Protein AF-A0A929H941-F1 (afdb_monomer)

Radius of gyration: 36.61 Å; Cα contacts (8 Å, |Δi|>4): 131; chains: 1; bounding box: 68×79×85 Å

Sequence (241 aa):
MTQRNGELENYLDGGSELSRAYAQQSDELPPESIDNAILAAARRETGSRPGNTLRRWQLPASMAAGLVLAVGMVSFLNQRIDGLDAGTPVDLAQSESATLQTQIAQLELPASAKAVEPSASEPATVREQTLAKAAAAADEQAVAVARKSLAAVSTEPAAKSATAGLSFNERFKRLRSGLKPSQVAVLLGEPSRKQDALWVYQRLTRTPGRTLEYRVSFSELKELKEWSRKEVLDNTTTNKP

pLDDT: mean 73.57, std 18.45, range [44.59, 98.0]

Structure (mmCIF, N/CA/C/O backbone):
data_AF-A0A929H941-F1
#
_entry.id   AF-A0A929H941-F1
#
loop_
_atom_site.group_PDB
_atom_site.id
_atom_site.type_symbol
_atom_site.label_atom_id
_atom_site.label_alt_id
_atom_site.label_comp_id
_atom_site.label_asym_id
_atom_site.label_entity_id
_atom_site.label_seq_id
_atom_site.pdbx_PDB_ins_code
_atom_site.Cartn_x
_atom_site.Cartn_y
_atom_site.Cartn_z
_atom_site.occupancy
_atom_site.B_iso_or_equiv
_atom_site.auth_seq_id
_atom_site.auth_comp_id
_atom_site.auth_asym_id
_atom_site.auth_atom_id
_atom_site.pdbx_PDB_model_num
ATOM 1 N N . MET A 1 1 ? 34.497 -15.252 -51.984 1.00 56.59 1 MET A N 1
ATOM 2 C CA . MET A 1 1 ? 33.594 -15.041 -50.826 1.00 56.59 1 MET A CA 1
ATOM 3 C C . MET A 1 1 ? 32.385 -14.143 -51.141 1.00 56.59 1 MET A C 1
ATOM 5 O O . MET A 1 1 ? 31.613 -13.865 -50.240 1.00 56.59 1 MET A O 1
ATOM 9 N N . THR A 1 2 ? 32.145 -13.743 -52.393 1.00 68.88 2 THR A N 1
ATOM 10 C CA . THR A 1 2 ? 31.103 -12.763 -52.770 1.00 68.88 2 THR A CA 1
ATOM 11 C C . THR A 1 2 ? 29.710 -13.342 -53.056 1.00 68.88 2 THR A C 1
ATOM 13 O O . THR A 1 2 ? 28.747 -12.589 -53.061 1.00 68.88 2 THR A O 1
ATOM 16 N N . GLN A 1 3 ? 29.559 -14.659 -53.244 1.00 64.50 3 GLN A N 1
ATOM 17 C CA . GLN A 1 3 ? 28.256 -15.257 -53.594 1.00 64.50 3 GLN A CA 1
ATOM 18 C C . GLN A 1 3 ? 27.208 -15.211 -52.468 1.00 64.50 3 GLN A C 1
ATOM 20 O O . GLN A 1 3 ? 26.019 -15.193 -52.754 1.00 64.50 3 GLN A O 1
ATOM 25 N N . ARG A 1 4 ? 27.622 -15.134 -51.196 1.00 70.62 4 ARG A N 1
ATOM 26 C CA . ARG A 1 4 ? 26.695 -15.202 -50.051 1.00 70.62 4 ARG A CA 1
ATOM 27 C C . ARG A 1 4 ? 25.886 -13.915 -49.824 1.00 70.62 4 ARG A C 1
ATOM 29 O O . ARG A 1 4 ? 24.813 -13.975 -49.238 1.00 70.62 4 ARG A O 1
ATOM 36 N N . ASN A 1 5 ? 26.387 -12.768 -50.288 1.00 79.56 5 ASN A N 1
ATOM 37 C CA . ASN A 1 5 ? 25.714 -11.482 -50.083 1.00 79.56 5 ASN A CA 1
ATOM 38 C C . ASN A 1 5 ? 24.539 -11.293 -51.053 1.00 79.56 5 ASN A C 1
ATOM 40 O O . ASN A 1 5 ? 23.490 -10.813 -50.641 1.00 79.56 5 ASN A O 1
ATOM 44 N N . GLY A 1 6 ? 24.674 -11.760 -52.300 1.00 84.88 6 GLY A N 1
ATOM 45 C CA . GLY A 1 6 ? 23.609 -11.638 -53.300 1.00 84.88 6 GLY A CA 1
ATOM 46 C C . GLY A 1 6 ? 22.380 -12.501 -52.997 1.00 84.88 6 GLY A C 1
ATOM 47 O O . GLY A 1 6 ? 21.258 -12.094 -53.280 1.00 84.88 6 GLY A O 1
ATOM 48 N N . GLU A 1 7 ? 22.558 -13.673 -52.377 1.00 79.56 7 GLU A N 1
ATOM 49 C CA . GLU A 1 7 ? 21.428 -14.509 -51.940 1.00 79.56 7 GLU A CA 1
ATOM 50 C C . GLU A 1 7 ? 20.639 -13.864 -50.795 1.00 79.56 7 GLU A C 1
ATOM 52 O O . GLU A 1 7 ? 19.413 -13.966 -50.760 1.00 79.56 7 GLU A O 1
ATOM 57 N N . LEU A 1 8 ? 21.327 -13.165 -49.887 1.00 81.19 8 LEU A N 1
ATOM 58 C CA . LEU A 1 8 ? 20.687 -12.450 -48.787 1.00 81.19 8 LEU A CA 1
ATOM 59 C C . LEU A 1 8 ? 19.933 -11.213 -49.285 1.00 81.19 8 LEU A C 1
ATOM 61 O O . LEU A 1 8 ? 18.793 -11.005 -48.883 1.00 81.19 8 LEU A O 1
ATOM 65 N N . GLU A 1 9 ? 20.533 -10.425 -50.177 1.00 86.62 9 GLU A N 1
ATOM 66 C CA . GLU A 1 9 ? 19.871 -9.270 -50.800 1.00 86.62 9 GLU A CA 1
ATOM 67 C C . GLU A 1 9 ? 18.616 -9.711 -51.568 1.00 86.62 9 GLU A C 1
ATOM 69 O O . GLU A 1 9 ? 17.536 -9.175 -51.343 1.00 86.62 9 GLU A O 1
ATOM 74 N N . ASN A 1 10 ? 18.701 -10.794 -52.347 1.00 85.94 10 ASN A N 1
ATOM 75 C CA . ASN A 1 10 ? 17.550 -11.356 -53.061 1.00 85.94 10 ASN A CA 1
ATOM 76 C C . ASN A 1 10 ? 16.462 -11.927 -52.119 1.00 85.94 10 ASN A C 1
ATOM 78 O O . ASN A 1 10 ? 15.278 -11.972 -52.464 1.00 85.94 10 ASN A O 1
ATOM 82 N N . TYR A 1 11 ? 16.834 -12.372 -50.915 1.00 81.31 11 TYR A N 1
ATOM 83 C CA . TYR A 1 11 ? 15.872 -12.764 -49.883 1.00 81.31 11 TYR A CA 1
ATOM 84 C C . TYR A 1 11 ? 15.165 -11.546 -49.271 1.00 81.31 11 TYR A C 1
ATOM 86 O O . TYR A 1 11 ? 13.940 -11.562 -49.139 1.00 81.31 11 TYR A O 1
ATOM 94 N N . LEU A 1 12 ? 15.921 -10.494 -48.937 1.00 86.75 12 LEU A N 1
ATOM 95 C CA . LEU A 1 12 ? 15.408 -9.260 -48.333 1.00 86.75 12 LEU A CA 1
ATOM 96 C C . LEU A 1 12 ? 14.513 -8.466 -49.290 1.00 86.75 12 LEU A C 1
ATOM 98 O O . LEU A 1 12 ? 13.491 -7.939 -48.857 1.00 86.75 12 LEU A O 1
ATOM 102 N N . ASP A 1 13 ? 14.832 -8.467 -50.584 1.00 92.31 13 ASP A N 1
ATOM 103 C CA . ASP A 1 13 ? 14.005 -7.857 -51.634 1.00 92.31 13 ASP A CA 1
ATOM 104 C C . ASP A 1 13 ? 12.735 -8.676 -51.948 1.00 92.31 13 ASP A C 1
ATOM 106 O O . ASP A 1 13 ? 11.938 -8.308 -52.811 1.00 92.31 13 ASP A O 1
ATOM 110 N N . GLY A 1 14 ? 12.532 -9.815 -51.274 1.00 83.88 14 GLY A N 1
ATOM 111 C CA . GLY A 1 14 ? 11.378 -10.692 -51.481 1.00 83.88 14 GLY A CA 1
ATOM 112 C C . GLY A 1 14 ? 11.407 -11.477 -52.797 1.00 83.88 14 GLY A C 1
ATOM 113 O O . GLY A 1 14 ? 10.429 -12.133 -53.158 1.00 83.88 14 GLY A O 1
ATOM 114 N N . GLY A 1 15 ? 12.530 -11.445 -53.518 1.00 86.06 15 GLY A N 1
ATOM 115 C CA . GLY A 1 15 ? 12.712 -12.119 -54.802 1.00 86.06 15 GLY A CA 1
ATOM 116 C C . GLY A 1 15 ? 12.864 -13.637 -54.694 1.00 86.06 15 GLY A C 1
ATOM 117 O O . GLY A 1 15 ? 12.595 -14.342 -55.672 1.00 86.06 15 GLY A O 1
ATOM 118 N N . SER A 1 16 ? 13.235 -14.153 -53.518 1.00 89.62 16 SER A N 1
ATOM 119 C CA . SER A 1 16 ? 13.390 -15.593 -53.273 1.00 89.62 16 SER A CA 1
ATOM 120 C C . SER A 1 16 ? 12.065 -16.370 -53.329 1.00 89.62 16 SER A C 1
ATOM 122 O O . SER A 1 16 ? 11.012 -15.876 -52.923 1.00 89.62 16 SER A O 1
ATOM 124 N N . GLU A 1 17 ? 12.119 -17.627 -53.784 1.00 80.75 17 GLU A N 1
ATOM 125 C CA . GLU A 1 17 ? 10.955 -18.531 -53.789 1.00 80.75 17 GLU A CA 1
ATOM 126 C C . GLU A 1 17 ? 10.362 -18.719 -52.388 1.00 80.75 17 GLU A C 1
ATOM 128 O O . GLU A 1 17 ? 9.145 -18.807 -52.236 1.00 80.75 17 GLU A O 1
ATOM 133 N N . LEU A 1 18 ? 11.214 -18.698 -51.358 1.00 74.00 18 LEU A N 1
ATOM 134 C CA . LEU A 1 18 ? 10.800 -18.831 -49.965 1.00 74.00 18 LEU A CA 1
ATOM 135 C C . LEU A 1 18 ? 9.959 -17.628 -49.517 1.00 74.00 18 LEU A C 1
ATOM 137 O O . LEU A 1 18 ? 8.898 -17.811 -48.928 1.00 74.00 18 LEU A O 1
ATOM 141 N N . SER A 1 19 ? 10.377 -16.405 -49.859 1.00 79.75 19 SER A N 1
ATOM 142 C CA . SER A 1 19 ? 9.604 -15.195 -49.547 1.00 79.75 19 SER A CA 1
ATOM 143 C C . SER A 1 19 ? 8.244 -15.186 -50.259 1.00 79.75 19 SER A C 1
ATOM 145 O O . SER A 1 19 ? 7.228 -14.852 -49.652 1.00 79.75 19 SER A O 1
ATOM 147 N N . ARG A 1 20 ? 8.180 -15.671 -51.508 1.00 82.62 20 ARG A N 1
ATOM 148 C CA . ARG A 1 20 ? 6.909 -15.821 -52.242 1.00 82.62 20 ARG A CA 1
ATOM 149 C C . ARG A 1 20 ? 5.987 -16.872 -51.625 1.00 82.62 20 ARG A C 1
ATOM 151 O O . ARG A 1 20 ? 4.784 -16.641 -51.566 1.00 82.62 20 ARG A O 1
ATOM 158 N N . ALA A 1 21 ? 6.533 -17.991 -51.146 1.00 78.75 21 ALA A N 1
ATOM 159 C CA . ALA A 1 21 ? 5.754 -19.014 -50.449 1.00 78.75 21 ALA A CA 1
ATOM 160 C C . ALA A 1 21 ? 5.147 -18.468 -49.143 1.00 78.75 21 ALA A C 1
ATOM 162 O O . ALA A 1 21 ? 3.968 -18.686 -48.879 1.00 78.75 21 ALA A O 1
ATOM 163 N N . TYR A 1 22 ? 5.912 -17.683 -48.374 1.00 71.31 22 TYR A N 1
ATOM 164 C CA . TYR A 1 22 ? 5.399 -17.008 -47.176 1.00 71.31 22 TYR A CA 1
ATOM 165 C C . TYR A 1 22 ? 4.350 -15.934 -47.501 1.00 71.31 22 TYR A C 1
ATOM 167 O O . TYR A 1 22 ? 3.344 -15.844 -46.800 1.00 71.31 22 TYR A O 1
ATOM 175 N N . ALA A 1 23 ? 4.538 -15.163 -48.575 1.00 79.94 23 ALA A N 1
ATOM 176 C CA . ALA A 1 23 ? 3.581 -14.143 -49.010 1.00 79.94 23 ALA A CA 1
ATOM 177 C C . ALA A 1 23 ? 2.257 -14.735 -49.530 1.00 79.94 23 ALA A C 1
ATOM 179 O O . ALA A 1 23 ? 1.203 -14.127 -49.382 1.00 79.94 23 ALA A O 1
ATOM 180 N N . GLN A 1 24 ? 2.279 -15.935 -50.115 1.00 78.31 24 GLN A N 1
ATOM 181 C CA . GLN A 1 24 ? 1.052 -16.636 -50.517 1.00 78.31 24 GLN A CA 1
ATOM 182 C C . GLN A 1 24 ? 0.268 -17.194 -49.324 1.00 78.31 24 GLN A C 1
ATOM 184 O O . GLN A 1 24 ? -0.932 -17.420 -49.434 1.00 78.31 24 GLN A O 1
ATOM 189 N N . GLN A 1 25 ? 0.932 -17.400 -48.186 1.00 70.81 25 GLN A N 1
ATOM 190 C CA . GLN A 1 25 ? 0.316 -17.923 -46.969 1.00 70.81 25 GLN A CA 1
ATOM 191 C C . GLN A 1 25 ? -0.154 -16.810 -46.010 1.00 70.81 25 GLN A C 1
ATOM 193 O O . GLN A 1 25 ? -0.889 -17.087 -45.067 1.00 70.81 25 GLN A O 1
ATOM 198 N N . SER A 1 26 ? 0.232 -15.549 -46.247 1.00 62.16 26 SER A N 1
ATOM 199 C CA . SER A 1 26 ? -0.085 -14.418 -45.361 1.00 62.16 26 SER A CA 1
ATOM 200 C C . SER A 1 26 ? -1.510 -13.864 -45.473 1.00 62.16 26 SER A C 1
ATOM 202 O O . SER A 1 26 ? -1.895 -13.062 -44.625 1.00 62.16 26 SER A O 1
ATOM 204 N N . ASP A 1 27 ? -2.299 -14.288 -46.464 1.00 67.75 27 ASP A N 1
ATOM 205 C CA . ASP A 1 27 ? -3.707 -13.868 -46.586 1.00 67.75 27 ASP A CA 1
ATOM 206 C C . ASP A 1 27 ? -4.636 -14.609 -45.609 1.00 67.75 27 ASP A C 1
ATOM 208 O O . ASP A 1 27 ? -5.760 -14.174 -45.347 1.00 67.75 27 ASP A O 1
ATOM 212 N N . GLU A 1 28 ? -4.165 -15.708 -45.018 1.00 75.00 28 GLU A N 1
ATOM 213 C CA . GLU A 1 28 ? -4.894 -16.435 -43.989 1.00 75.00 28 GLU A CA 1
ATOM 214 C C . GLU A 1 28 ? -4.547 -15.822 -42.628 1.00 75.00 28 GLU A C 1
ATOM 216 O O . GLU A 1 28 ? -3.580 -16.206 -41.965 1.00 75.00 28 GLU A O 1
ATOM 221 N N . LEU A 1 29 ? -5.310 -14.793 -42.234 1.00 73.50 29 LEU A N 1
ATOM 222 C CA . LEU A 1 29 ? -5.165 -14.189 -40.911 1.00 73.50 29 LEU A CA 1
ATOM 223 C C . LEU A 1 29 ? -5.203 -15.299 -39.848 1.00 73.50 29 LEU A C 1
ATOM 225 O O . LEU A 1 29 ? -6.136 -16.112 -39.853 1.00 73.50 29 LEU A O 1
ATOM 229 N N . PRO A 1 30 ? -4.219 -15.351 -38.928 1.00 74.75 30 PRO A N 1
ATOM 230 C CA . PRO A 1 30 ? -4.231 -16.342 -37.871 1.00 74.75 30 PRO A CA 1
ATOM 231 C C . PRO A 1 30 ? -5.549 -16.214 -37.095 1.00 74.75 30 PRO A C 1
ATOM 233 O O . PRO A 1 30 ? -5.998 -15.093 -36.838 1.00 74.75 30 PRO A O 1
ATOM 236 N N . PRO A 1 31 ? -6.182 -17.335 -36.707 1.00 81.38 31 PRO A N 1
ATOM 237 C CA . PRO A 1 31 ? -7.425 -17.294 -35.954 1.00 81.38 31 PRO A CA 1
ATOM 238 C C . PRO A 1 31 ? -7.273 -16.384 -34.734 1.00 81.38 31 PRO A C 1
ATOM 240 O O . PRO A 1 31 ? -6.307 -16.533 -33.979 1.00 81.38 31 PRO A O 1
ATOM 243 N N . GLU A 1 32 ? -8.235 -15.485 -34.497 1.00 84.06 32 GLU A N 1
ATOM 244 C CA . GLU A 1 32 ? -8.190 -14.524 -33.380 1.00 84.06 32 GLU A CA 1
ATOM 245 C C . GLU A 1 32 ? -7.951 -15.208 -32.019 1.00 84.06 32 GLU A C 1
ATOM 247 O O . GLU A 1 32 ? -7.438 -14.604 -31.077 1.00 84.06 32 GLU A O 1
ATOM 252 N N . SER A 1 33 ? -8.286 -16.497 -31.895 1.00 86.69 33 SER A N 1
ATOM 253 C CA . SER A 1 33 ? -8.009 -17.303 -30.705 1.00 86.69 33 SER A CA 1
ATOM 254 C C . SER A 1 33 ? -6.516 -17.464 -30.404 1.00 86.69 33 SER A C 1
ATOM 256 O O . SER A 1 33 ? -6.140 -17.475 -29.232 1.00 86.69 33 SER A O 1
ATOM 258 N N . ILE A 1 34 ? -5.666 -17.600 -31.427 1.00 81.25 34 ILE A N 1
ATOM 259 C CA . ILE A 1 34 ? -4.216 -17.775 -31.259 1.00 81.25 34 ILE A CA 1
ATOM 260 C C . ILE A 1 34 ? -3.584 -16.452 -30.847 1.00 81.25 34 ILE A C 1
ATOM 262 O O . ILE A 1 34 ? -2.811 -16.420 -29.892 1.00 81.25 34 ILE A O 1
ATOM 266 N N . ASP A 1 35 ? -3.967 -15.357 -31.498 1.00 84.81 35 ASP A N 1
ATOM 267 C CA . ASP A 1 35 ? -3.431 -14.035 -31.180 1.00 84.81 35 ASP A CA 1
ATOM 268 C C . ASP A 1 35 ? -3.808 -13.621 -29.745 1.00 84.81 35 ASP A C 1
ATOM 270 O O . ASP A 1 35 ? -2.965 -13.215 -28.942 1.00 84.81 35 ASP A O 1
ATOM 274 N N . ASN A 1 36 ? -5.052 -13.896 -29.334 1.00 84.44 36 ASN A N 1
ATOM 275 C CA . ASN A 1 36 ? -5.480 -13.732 -27.944 1.00 84.44 36 ASN A CA 1
ATOM 276 C C . ASN A 1 36 ? -4.713 -14.639 -26.962 1.00 84.44 36 ASN A C 1
ATOM 278 O O . ASN A 1 36 ? -4.420 -14.212 -25.841 1.00 84.44 36 ASN A O 1
ATOM 282 N N . ALA A 1 37 ? -4.365 -15.870 -27.352 1.00 87.75 37 ALA A N 1
ATOM 283 C CA . ALA A 1 37 ? -3.570 -16.775 -26.522 1.00 87.75 37 ALA A CA 1
ATOM 284 C C . ALA A 1 37 ? -2.121 -16.283 -26.359 1.00 87.75 37 ALA A C 1
ATOM 286 O O . ALA A 1 37 ? -1.597 -16.309 -25.242 1.00 87.75 37 ALA A O 1
ATOM 287 N N . ILE A 1 38 ? -1.507 -15.770 -27.429 1.00 81.94 38 ILE A N 1
ATOM 288 C CA . ILE A 1 38 ? -0.167 -15.168 -27.410 1.00 81.94 38 ILE A CA 1
ATOM 289 C C . ILE A 1 38 ? -0.177 -13.908 -26.545 1.00 81.94 38 ILE A C 1
ATOM 291 O O . ILE A 1 38 ? 0.653 -13.779 -25.647 1.00 81.94 38 ILE A O 1
ATOM 295 N N . LEU A 1 39 ? -1.156 -13.016 -26.720 1.00 87.38 39 LEU A N 1
ATOM 296 C CA . LEU A 1 39 ? -1.304 -11.823 -25.883 1.00 87.38 39 LEU A CA 1
ATOM 297 C C . LEU A 1 39 ? -1.537 -12.181 -24.410 1.00 87.38 39 LEU A C 1
ATOM 299 O O . LEU A 1 39 ? -0.999 -11.521 -23.518 1.00 87.38 39 LEU A O 1
ATOM 303 N N . ALA A 1 40 ? -2.307 -13.232 -24.121 1.00 82.50 40 ALA A N 1
ATOM 304 C CA . ALA A 1 40 ? -2.508 -13.715 -22.759 1.00 82.50 40 ALA A CA 1
ATOM 305 C C . ALA A 1 40 ? -1.220 -14.298 -22.152 1.00 82.50 40 ALA A C 1
ATOM 307 O O . ALA A 1 40 ? -0.925 -14.023 -20.986 1.00 82.50 40 ALA A O 1
ATOM 308 N N . ALA A 1 41 ? -0.442 -15.065 -22.920 1.00 79.44 41 ALA A N 1
ATOM 309 C CA . ALA A 1 41 ? 0.853 -15.601 -22.499 1.00 79.44 41 ALA A CA 1
ATOM 310 C C . ALA A 1 41 ? 1.875 -14.476 -22.267 1.00 79.44 41 ALA A C 1
ATOM 312 O O . ALA A 1 41 ? 2.453 -14.385 -21.185 1.00 79.44 41 ALA A O 1
ATOM 313 N N . ALA A 1 42 ? 1.983 -13.536 -23.206 1.00 85.06 42 ALA A N 1
ATOM 314 C CA . ALA A 1 42 ? 2.839 -12.363 -23.091 1.00 85.06 42 ALA A CA 1
ATOM 315 C C . ALA A 1 42 ? 2.471 -11.510 -21.868 1.00 85.06 42 ALA A C 1
ATOM 317 O O . ALA A 1 42 ? 3.351 -11.071 -21.132 1.00 85.06 42 ALA A O 1
ATOM 318 N N . ARG A 1 43 ? 1.178 -11.308 -21.573 1.00 78.81 43 ARG A N 1
ATOM 319 C CA . ARG A 1 43 ? 0.725 -10.606 -20.353 1.00 78.81 43 ARG A CA 1
ATOM 320 C C . ARG A 1 43 ? 1.114 -11.345 -19.068 1.00 78.81 43 ARG A C 1
ATOM 322 O O . ARG A 1 43 ? 1.478 -10.697 -18.081 1.00 78.81 43 ARG A O 1
ATOM 329 N N . ARG A 1 44 ? 1.060 -12.684 -19.071 1.00 73.88 44 ARG A N 1
ATOM 330 C CA . ARG A 1 44 ? 1.494 -13.522 -17.937 1.00 73.88 44 ARG A CA 1
ATOM 331 C C . ARG A 1 44 ? 3.000 -13.404 -17.696 1.00 73.88 44 ARG A C 1
ATOM 333 O O . ARG A 1 44 ? 3.391 -13.225 -16.545 1.00 73.88 44 ARG A O 1
ATOM 340 N N . GLU A 1 45 ? 3.814 -13.428 -18.748 1.00 74.50 45 GLU A N 1
ATOM 341 C CA . GLU A 1 45 ? 5.280 -13.333 -18.653 1.00 74.50 45 GLU A CA 1
ATOM 342 C C . GLU A 1 45 ? 5.775 -11.914 -18.350 1.00 74.50 45 GLU A C 1
ATOM 344 O O . GLU A 1 45 ? 6.611 -11.715 -17.471 1.00 74.50 45 GLU A O 1
ATOM 349 N N . THR A 1 46 ? 5.193 -10.895 -18.987 1.00 77.69 46 THR A N 1
ATOM 350 C CA . THR A 1 46 ? 5.513 -9.477 -18.719 1.00 77.69 46 THR A CA 1
ATOM 351 C C . THR A 1 46 ? 4.994 -8.989 -17.358 1.00 77.69 46 THR A C 1
ATOM 353 O O . THR A 1 46 ? 5.291 -7.872 -16.918 1.00 77.69 46 THR A O 1
ATOM 356 N N . GLY A 1 47 ? 4.271 -9.844 -16.628 1.00 56.16 47 GLY A N 1
ATOM 357 C CA . GLY A 1 47 ? 3.928 -9.621 -15.230 1.00 56.16 47 GLY A CA 1
ATOM 358 C C . GLY A 1 47 ? 2.760 -8.663 -15.025 1.00 56.16 47 GLY A C 1
ATOM 359 O O . GLY A 1 47 ? 2.679 -8.021 -13.975 1.00 56.16 47 GLY A O 1
ATOM 360 N N . SER A 1 48 ? 1.817 -8.584 -15.966 1.00 53.12 48 SER A N 1
ATOM 361 C CA . SER A 1 48 ? 0.543 -7.887 -15.738 1.00 53.12 48 SER A CA 1
ATOM 362 C C . SER A 1 48 ? -0.411 -8.760 -14.913 1.00 53.12 48 SER A C 1
ATOM 364 O O . SER A 1 48 ? -1.531 -9.072 -15.301 1.00 53.12 48 SER A O 1
ATOM 366 N N . ARG A 1 49 ? 0.032 -9.151 -13.712 1.00 55.91 49 ARG A N 1
ATOM 367 C CA . ARG A 1 49 ? -0.870 -9.600 -12.650 1.00 55.91 49 ARG A CA 1
ATOM 368 C C . ARG A 1 49 ? -1.442 -8.329 -12.006 1.00 55.91 49 ARG A C 1
ATOM 370 O O . ARG A 1 49 ? -0.661 -7.580 -11.413 1.00 55.91 49 ARG A O 1
ATOM 377 N N . PRO A 1 50 ? -2.756 -8.043 -12.089 1.00 53.75 50 PRO A N 1
ATOM 378 C CA . PRO A 1 50 ? -3.365 -6.813 -11.559 1.00 53.75 50 PRO A CA 1
ATOM 379 C C . PRO A 1 50 ? -3.452 -6.779 -10.018 1.00 53.75 50 PRO A C 1
ATOM 381 O O . PRO A 1 50 ? -4.439 -6.335 -9.442 1.00 53.75 50 PRO A O 1
ATOM 384 N N . GLY A 1 51 ? -2.420 -7.246 -9.315 1.00 58.03 51 GLY A N 1
ATOM 385 C CA . GLY A 1 51 ? -2.471 -7.447 -7.871 1.00 58.03 51 GLY A CA 1
ATOM 386 C C . GLY A 1 51 ? -1.121 -7.440 -7.172 1.00 58.03 51 GLY A C 1
ATOM 387 O O . GLY A 1 51 ? -0.959 -8.185 -6.215 1.00 58.03 51 GLY A O 1
ATOM 388 N N . ASN A 1 52 ? -0.146 -6.637 -7.617 1.00 50.88 52 ASN A N 1
ATOM 389 C CA . ASN A 1 52 ? 1.085 -6.477 -6.840 1.00 50.88 52 ASN A CA 1
ATOM 390 C C . ASN A 1 52 ? 1.481 -5.005 -6.666 1.00 50.88 52 ASN A C 1
ATOM 392 O O . ASN A 1 52 ? 2.177 -4.398 -7.480 1.00 50.88 52 ASN A O 1
ATOM 396 N N . THR A 1 53 ? 1.051 -4.435 -5.542 1.00 57.00 53 THR A N 1
ATOM 397 C CA . THR A 1 53 ? 1.378 -3.087 -5.048 1.00 57.00 53 THR A CA 1
ATOM 398 C C . THR A 1 53 ? 2.867 -2.880 -4.731 1.00 57.00 53 THR A C 1
ATOM 400 O O . THR A 1 53 ? 3.259 -1.786 -4.332 1.00 57.00 53 THR A O 1
ATOM 403 N N . LEU A 1 54 ? 3.709 -3.898 -4.933 1.00 55.75 54 LEU A N 1
ATOM 404 C CA . LEU A 1 54 ? 5.149 -3.875 -4.667 1.00 55.75 54 LEU A CA 1
ATOM 405 C C . LEU A 1 54 ? 5.986 -3.241 -5.798 1.00 55.75 54 LEU A C 1
ATOM 407 O O . LEU A 1 54 ? 7.114 -2.827 -5.552 1.00 55.75 54 LEU A O 1
ATOM 411 N N . ARG A 1 55 ? 5.445 -3.059 -7.015 1.00 54.19 55 ARG A N 1
ATOM 412 C CA . ARG A 1 55 ? 6.191 -2.445 -8.142 1.00 54.19 55 ARG A CA 1
ATOM 413 C C . ARG A 1 55 ? 6.360 -0.920 -8.071 1.00 54.19 55 ARG A C 1
ATOM 415 O O . ARG A 1 55 ? 7.123 -0.360 -8.852 1.00 54.19 55 ARG A O 1
ATOM 422 N N . ARG A 1 56 ? 5.702 -0.219 -7.138 1.00 55.97 56 ARG A N 1
ATOM 423 C CA . ARG A 1 56 ? 5.797 1.256 -7.051 1.00 55.97 56 ARG A CA 1
ATOM 424 C C . ARG A 1 56 ? 7.153 1.787 -6.570 1.00 55.97 56 ARG A C 1
ATOM 426 O O . ARG A 1 56 ? 7.415 2.965 -6.767 1.00 55.97 56 ARG A O 1
ATOM 433 N N . TRP A 1 57 ? 8.009 0.938 -6.001 1.00 56.06 57 TRP A N 1
ATOM 434 C CA . TRP A 1 57 ? 9.342 1.331 -5.525 1.00 56.06 57 TRP A CA 1
ATOM 435 C C . TRP A 1 57 ? 10.476 1.030 -6.515 1.00 56.06 57 TRP A C 1
ATOM 437 O O . TRP A 1 57 ? 11.590 1.490 -6.302 1.00 56.06 57 TRP A O 1
ATOM 447 N N . GLN A 1 58 ? 10.215 0.298 -7.606 1.00 55.16 58 GLN A N 1
ATOM 448 C CA . GLN A 1 58 ? 11.252 -0.046 -8.593 1.00 55.16 58 GLN A CA 1
ATOM 449 C C . GLN A 1 58 ? 11.374 0.970 -9.738 1.00 55.16 58 GLN A C 1
ATOM 451 O O . GLN A 1 58 ? 12.451 1.109 -10.307 1.00 55.16 58 GLN A O 1
ATOM 456 N N . LEU A 1 59 ? 10.316 1.735 -10.037 1.00 54.78 59 LEU A N 1
ATOM 457 C CA . LEU A 1 59 ? 10.362 2.780 -11.072 1.00 54.78 59 LEU A CA 1
ATOM 458 C C . LEU A 1 59 ? 11.401 3.897 -10.822 1.00 54.78 59 LEU A C 1
ATOM 460 O O . LEU A 1 59 ? 12.045 4.313 -11.785 1.00 54.78 59 LEU A O 1
ATOM 464 N N . PRO A 1 60 ? 11.620 4.386 -9.583 1.00 63.59 60 PRO A N 1
ATOM 465 C CA . PRO A 1 60 ? 12.654 5.390 -9.331 1.00 63.59 60 PRO A CA 1
ATOM 466 C C . PRO A 1 60 ? 14.069 4.868 -9.612 1.00 63.59 60 PRO A C 1
ATOM 468 O O . PRO A 1 60 ? 14.926 5.624 -10.063 1.00 63.59 60 PRO A O 1
ATOM 471 N N . ALA A 1 61 ? 14.315 3.575 -9.378 1.00 68.62 61 ALA A N 1
ATOM 472 C CA . ALA A 1 61 ? 15.648 2.990 -9.489 1.00 68.62 61 ALA A CA 1
ATOM 473 C C . ALA A 1 61 ? 16.125 2.891 -10.947 1.00 68.62 61 ALA A C 1
ATOM 475 O O . ALA A 1 61 ? 17.270 3.230 -11.236 1.00 68.62 61 ALA A O 1
ATOM 476 N N . SER A 1 62 ? 15.251 2.501 -11.882 1.00 71.50 62 SER A N 1
ATOM 477 C CA . SER A 1 62 ? 15.614 2.436 -13.305 1.00 71.50 62 SER A CA 1
ATOM 478 C C . SER A 1 62 ? 15.833 3.823 -13.919 1.00 71.50 62 SER A C 1
ATOM 480 O O . SER A 1 62 ? 16.724 3.984 -14.749 1.00 71.50 62 SER A O 1
ATOM 482 N N . MET A 1 63 ? 15.080 4.843 -13.483 1.00 78.75 63 MET A N 1
ATOM 483 C CA . MET A 1 63 ? 15.324 6.230 -13.909 1.00 78.75 63 MET A CA 1
ATOM 484 C C . MET A 1 63 ? 16.642 6.783 -13.358 1.00 78.75 63 MET A C 1
ATOM 486 O O . MET A 1 63 ? 17.379 7.436 -14.094 1.00 78.75 63 MET A O 1
ATOM 490 N N . ALA A 1 64 ? 16.974 6.488 -12.098 1.00 82.44 64 ALA A N 1
ATOM 491 C CA . ALA A 1 64 ? 18.257 6.879 -11.519 1.00 82.44 64 ALA A CA 1
ATOM 492 C C . ALA A 1 64 ? 19.435 6.212 -12.247 1.00 82.44 64 ALA A C 1
ATOM 494 O O . ALA A 1 64 ? 20.405 6.889 -12.578 1.00 82.44 64 ALA A O 1
ATOM 495 N N . ALA A 1 65 ? 19.329 4.918 -12.567 1.00 85.62 65 ALA A N 1
ATOM 496 C CA . ALA A 1 65 ? 20.353 4.205 -13.331 1.00 85.62 65 ALA A CA 1
ATOM 497 C C . ALA A 1 65 ? 20.559 4.808 -14.732 1.00 85.62 65 ALA A C 1
ATOM 499 O O . ALA A 1 65 ? 21.698 5.008 -15.147 1.00 85.62 65 ALA A O 1
ATOM 500 N N . GLY A 1 66 ? 19.474 5.167 -15.428 1.00 92.75 66 GLY A N 1
ATOM 501 C CA . GLY A 1 66 ? 19.552 5.846 -16.725 1.00 92.75 66 GLY A CA 1
ATOM 502 C C . GLY A 1 66 ? 20.243 7.212 -16.650 1.00 92.75 66 GLY A C 1
ATOM 503 O O . GLY A 1 66 ? 21.076 7.523 -17.497 1.00 92.75 66 GLY A O 1
ATOM 504 N N . LEU A 1 67 ? 19.958 8.006 -15.612 1.00 93.00 67 LEU A N 1
ATOM 505 C CA . LEU A 1 67 ? 20.610 9.304 -15.401 1.00 93.00 67 LEU A CA 1
ATOM 506 C C . LEU A 1 67 ? 22.099 9.159 -15.069 1.00 93.00 67 LEU A C 1
ATOM 508 O O . LEU A 1 67 ? 22.914 9.892 -15.622 1.00 93.00 67 LEU A O 1
ATOM 512 N N . VAL A 1 68 ? 22.469 8.202 -14.213 1.00 93.50 68 VAL A N 1
ATOM 513 C CA . VAL A 1 68 ? 23.879 7.923 -13.888 1.00 93.50 68 VAL A CA 1
ATOM 514 C C . VAL A 1 68 ? 24.644 7.480 -15.135 1.00 93.50 68 VAL A C 1
ATOM 516 O O . VAL A 1 68 ? 25.748 7.967 -15.372 1.00 93.50 68 VAL A O 1
ATOM 519 N N . LEU A 1 69 ? 24.045 6.622 -15.967 1.00 93.56 69 LEU A N 1
ATOM 520 C CA . LEU A 1 69 ? 24.638 6.202 -17.236 1.00 93.56 69 LEU A CA 1
ATOM 521 C C . LEU A 1 69 ? 24.828 7.393 -18.190 1.00 93.56 69 LEU A C 1
ATOM 523 O O . LEU A 1 69 ? 25.907 7.554 -18.752 1.00 93.56 69 LEU A O 1
ATOM 527 N N . ALA A 1 70 ? 23.813 8.251 -18.343 1.00 93.56 70 ALA A N 1
ATOM 528 C CA . ALA A 1 70 ? 23.881 9.424 -19.214 1.00 93.56 70 ALA A CA 1
ATOM 529 C C . ALA A 1 70 ? 24.962 10.423 -18.763 1.00 93.56 70 ALA A C 1
ATOM 531 O O . ALA A 1 70 ? 25.745 10.895 -19.587 1.00 93.56 70 ALA A O 1
ATOM 532 N N . VAL A 1 71 ? 25.056 10.698 -17.457 1.00 93.31 71 VAL A N 1
ATOM 533 C CA . VAL A 1 71 ? 26.102 11.565 -16.886 1.00 93.31 71 VAL A CA 1
ATOM 534 C C . VAL A 1 71 ? 27.488 10.944 -17.072 1.00 93.31 71 VAL A C 1
ATOM 536 O O . VAL A 1 71 ? 28.419 11.643 -17.472 1.00 93.31 71 VAL A O 1
ATOM 539 N N . GLY A 1 72 ? 27.626 9.634 -16.847 1.00 93.38 72 GLY A N 1
ATOM 540 C CA . GLY A 1 72 ? 28.873 8.909 -17.089 1.00 93.38 72 GLY A CA 1
ATOM 541 C C . GLY A 1 72 ? 29.322 8.984 -18.550 1.00 93.38 72 GLY A C 1
ATOM 542 O O . GLY A 1 72 ? 30.490 9.255 -18.817 1.00 93.38 72 GLY A O 1
ATOM 543 N N . MET A 1 73 ? 28.389 8.829 -19.495 1.00 93.56 73 MET A N 1
ATOM 544 C CA . MET A 1 73 ? 28.664 8.912 -20.933 1.00 93.56 73 MET A CA 1
ATOM 545 C C . MET A 1 73 ? 29.166 10.305 -21.335 1.00 93.56 73 MET A C 1
ATOM 547 O O . MET A 1 73 ? 30.183 10.418 -22.015 1.00 93.56 73 MET A O 1
ATOM 551 N N . VAL A 1 74 ? 28.495 11.370 -20.879 1.00 92.50 74 VAL A N 1
ATOM 552 C CA . VAL A 1 74 ? 28.904 12.759 -21.159 1.00 92.50 74 VAL A CA 1
ATOM 553 C C . VAL A 1 74 ? 30.268 13.062 -20.539 1.00 92.50 74 VAL A C 1
ATOM 555 O O . VAL A 1 74 ? 31.125 13.642 -21.202 1.00 92.50 74 VAL A O 1
ATOM 558 N N . SER A 1 75 ? 30.511 12.619 -19.301 1.00 88.75 75 SER A N 1
ATOM 559 C CA . SER A 1 75 ? 31.816 12.788 -18.653 1.00 88.75 75 SER A CA 1
ATOM 560 C C . SER A 1 75 ? 32.933 12.067 -19.413 1.00 88.75 75 SER A C 1
ATOM 562 O O . SER A 1 75 ? 34.035 12.598 -19.526 1.00 88.75 75 SER A O 1
ATOM 564 N N . PHE A 1 76 ? 32.660 10.872 -19.940 1.00 89.69 76 PHE A N 1
ATOM 565 C CA . PHE A 1 76 ? 33.621 10.107 -20.732 1.00 89.69 76 PHE A CA 1
ATOM 566 C C . PHE A 1 76 ? 33.921 10.772 -22.085 1.00 89.69 76 PHE A C 1
ATOM 568 O O . PHE A 1 76 ? 35.069 10.791 -22.526 1.00 89.69 76 PHE A O 1
ATOM 575 N N . LEU A 1 77 ? 32.906 11.351 -22.732 1.00 87.44 77 LEU A N 1
ATOM 576 C CA . LEU A 1 77 ? 33.059 12.116 -23.973 1.00 87.44 77 LEU A CA 1
ATOM 577 C C . LEU A 1 77 ? 33.887 13.390 -23.760 1.00 87.44 77 LEU A C 1
ATOM 579 O O . LEU A 1 77 ? 34.815 13.631 -24.527 1.00 87.44 77 LEU A O 1
ATOM 583 N N . ASN A 1 78 ? 33.619 14.155 -22.699 1.00 81.25 78 ASN A N 1
ATOM 584 C CA . ASN A 1 78 ? 34.374 15.379 -22.408 1.00 81.25 78 ASN A CA 1
ATOM 585 C C . ASN A 1 78 ? 35.854 15.094 -22.124 1.00 81.25 78 ASN A C 1
ATOM 587 O O . ASN A 1 78 ? 36.713 15.764 -22.682 1.00 81.25 78 ASN A O 1
ATOM 591 N N . GLN A 1 79 ? 36.169 14.033 -21.370 1.00 79.50 79 GLN A N 1
ATOM 592 C CA . GLN A 1 79 ? 37.563 13.632 -21.127 1.00 79.50 79 GLN A CA 1
ATOM 593 C C . GLN A 1 79 ? 38.328 13.283 -22.411 1.00 79.50 79 GLN A C 1
ATOM 595 O O . GLN A 1 79 ? 39.542 13.460 -22.467 1.00 79.50 79 GLN A O 1
ATOM 600 N N . ARG A 1 80 ? 37.642 12.788 -23.451 1.00 75.69 80 ARG A N 1
ATOM 601 C CA . ARG A 1 80 ? 38.273 12.551 -24.757 1.00 75.69 80 ARG A CA 1
ATOM 602 C C . ARG A 1 80 ? 38.505 13.847 -25.525 1.00 75.69 80 ARG A C 1
ATOM 604 O O . ARG A 1 80 ? 39.538 13.965 -26.174 1.00 75.69 80 ARG A O 1
ATOM 611 N N . ILE A 1 81 ? 37.567 14.789 -25.457 1.00 73.50 81 ILE A N 1
ATOM 612 C CA . ILE A 1 81 ? 37.649 16.073 -26.168 1.00 73.50 81 ILE A CA 1
ATOM 613 C C . ILE A 1 81 ? 38.746 16.955 -25.562 1.00 73.50 81 ILE A C 1
ATOM 615 O O . ILE A 1 81 ? 39.553 17.502 -26.307 1.00 73.50 81 ILE A O 1
ATOM 619 N N . ASP A 1 82 ? 38.864 16.996 -24.234 1.00 68.25 82 ASP A N 1
ATOM 620 C CA . ASP A 1 82 ? 39.915 17.760 -23.545 1.00 68.25 82 ASP A CA 1
ATOM 621 C C . ASP A 1 82 ? 41.332 17.211 -23.828 1.00 68.25 82 ASP A C 1
ATOM 623 O O . ASP A 1 82 ? 42.328 17.912 -23.655 1.00 68.25 82 ASP A O 1
ATOM 627 N N . GLY A 1 83 ? 41.443 15.964 -24.305 1.00 60.78 83 GLY A N 1
ATOM 628 C CA . GLY A 1 83 ? 42.701 15.356 -24.748 1.00 60.78 83 GLY A CA 1
ATOM 629 C C . GLY A 1 83 ? 43.093 15.653 -26.202 1.00 60.78 83 GLY A C 1
ATOM 630 O O . GLY A 1 83 ? 44.197 15.292 -26.607 1.00 60.78 83 GLY A O 1
ATOM 631 N N . LEU A 1 84 ? 42.221 16.285 -26.998 1.00 57.19 84 LEU A N 1
ATOM 632 C CA . LEU A 1 84 ? 42.434 16.533 -28.434 1.00 57.19 84 LEU A CA 1
ATOM 633 C C . LEU A 1 84 ? 43.026 17.918 -28.753 1.00 57.19 84 LEU A C 1
ATOM 635 O O . LEU A 1 84 ? 43.450 18.134 -29.887 1.00 57.19 84 LEU A O 1
ATOM 639 N N . ASP A 1 85 ? 43.156 18.814 -27.769 1.00 54.31 85 ASP A N 1
ATOM 640 C CA . ASP A 1 85 ? 43.785 20.136 -27.957 1.00 54.31 85 ASP A CA 1
ATOM 641 C C . ASP A 1 85 ? 45.329 20.110 -27.941 1.00 54.31 85 ASP A C 1
ATOM 643 O O . ASP A 1 85 ? 45.988 21.137 -28.103 1.00 54.31 85 ASP A O 1
ATOM 647 N N . ALA A 1 86 ? 45.941 18.927 -27.832 1.00 56.81 86 ALA A N 1
ATOM 648 C CA . ALA A 1 86 ? 47.386 18.738 -27.965 1.00 56.81 86 ALA A CA 1
ATOM 649 C C . ALA A 1 86 ? 47.759 18.041 -29.289 1.00 56.81 86 ALA A C 1
ATOM 651 O O . ALA A 1 86 ? 48.362 16.972 -29.292 1.00 56.81 86 ALA A O 1
ATOM 652 N N . GLY A 1 87 ? 47.375 18.653 -30.415 1.00 52.41 87 GLY A N 1
ATOM 653 C CA . GLY A 1 87 ? 48.130 18.721 -31.681 1.00 52.41 87 GLY A CA 1
ATOM 654 C C . GLY A 1 87 ? 48.947 17.516 -32.172 1.00 52.41 87 GLY A C 1
ATOM 655 O O . GLY A 1 87 ? 49.985 17.726 -32.797 1.00 52.41 87 GLY A O 1
ATOM 656 N N . THR A 1 88 ? 48.522 16.276 -31.940 1.00 56.94 88 THR A N 1
ATOM 657 C CA . THR A 1 88 ? 49.173 15.089 -32.505 1.00 56.94 88 THR A CA 1
ATOM 658 C C . THR A 1 88 ? 48.185 14.369 -33.422 1.00 56.94 88 THR A C 1
ATOM 660 O O . THR A 1 88 ? 47.095 14.007 -32.979 1.00 56.94 88 THR A O 1
ATOM 663 N N . PRO A 1 89 ? 48.501 14.199 -34.721 1.00 58.47 89 PRO A N 1
ATOM 664 C CA . PRO A 1 89 ? 47.640 13.456 -35.627 1.00 58.47 89 PRO A CA 1
ATOM 665 C C . PRO A 1 89 ? 47.608 11.997 -35.170 1.00 58.47 89 PRO A C 1
ATOM 667 O O . PRO A 1 89 ? 48.599 11.275 -35.263 1.00 58.47 89 PRO A O 1
ATOM 670 N N . VAL A 1 90 ? 46.465 11.580 -34.631 1.00 56.88 90 VAL A N 1
ATOM 671 C CA . VAL A 1 90 ? 46.209 10.190 -34.263 1.00 56.88 90 VAL A CA 1
ATOM 672 C C . VAL A 1 90 ? 46.049 9.390 -35.554 1.00 56.88 90 VAL A C 1
ATOM 674 O O . VAL A 1 90 ? 45.054 9.527 -36.264 1.00 56.88 90 VAL A O 1
ATOM 677 N N . ASP A 1 91 ? 47.049 8.566 -35.859 1.00 53.84 91 ASP A N 1
ATOM 678 C CA . ASP A 1 91 ? 46.988 7.563 -36.918 1.00 53.84 91 ASP A CA 1
ATOM 679 C C . ASP A 1 91 ? 46.020 6.443 -36.495 1.00 53.84 91 ASP A C 1
ATOM 681 O O . ASP A 1 91 ? 46.338 5.552 -35.701 1.00 53.84 91 ASP A O 1
ATOM 685 N N . LEU A 1 92 ? 44.786 6.537 -36.991 1.00 57.03 92 LEU A N 1
ATOM 686 C CA . LEU A 1 92 ? 43.685 5.611 -36.712 1.00 57.03 92 LEU A CA 1
ATOM 687 C C . LEU A 1 92 ? 43.910 4.202 -37.296 1.00 57.03 92 LEU A C 1
ATOM 689 O O . LEU A 1 92 ? 43.117 3.308 -37.011 1.00 57.03 92 LEU A O 1
ATOM 693 N N . ALA A 1 93 ? 44.978 3.965 -38.066 1.00 57.22 93 ALA A N 1
ATOM 694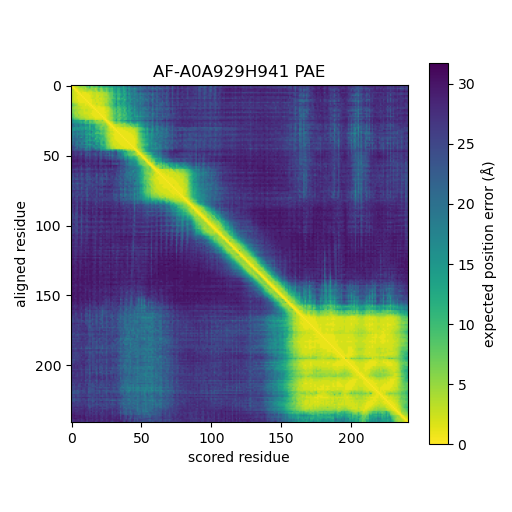 C CA . ALA A 1 93 ? 45.222 2.673 -38.705 1.00 57.22 93 ALA A CA 1
ATOM 695 C C . ALA A 1 93 ? 45.930 1.632 -37.810 1.00 57.22 93 ALA A C 1
ATOM 697 O O . ALA A 1 93 ? 45.911 0.448 -38.141 1.00 57.22 93 ALA A O 1
ATOM 698 N N . GLN A 1 94 ? 46.539 2.018 -36.679 1.00 54.62 94 GLN A N 1
ATOM 699 C CA . GLN A 1 94 ? 47.359 1.088 -35.874 1.00 54.62 94 GLN A CA 1
ATOM 700 C C . GLN A 1 94 ? 46.756 0.632 -34.534 1.00 54.62 94 GLN A C 1
ATOM 702 O O . GLN A 1 94 ? 47.259 -0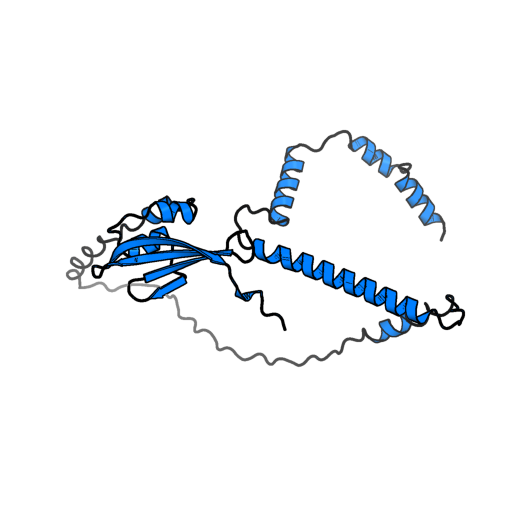.326 -33.945 1.00 54.62 94 GLN A O 1
ATOM 707 N N . SER A 1 95 ? 45.669 1.237 -34.044 1.00 50.62 95 SER A N 1
ATOM 708 C CA . SER A 1 95 ? 45.176 0.951 -32.679 1.00 50.62 95 SER A CA 1
ATOM 709 C C . SER A 1 95 ? 44.119 -0.157 -32.546 1.00 50.62 95 SER A C 1
ATOM 711 O O . SER A 1 95 ? 43.842 -0.576 -31.423 1.00 50.62 95 SER A O 1
ATOM 713 N N . GLU A 1 96 ? 43.565 -0.702 -33.634 1.00 54.56 96 GLU A N 1
ATOM 714 C CA . GLU A 1 96 ? 42.591 -1.814 -33.537 1.00 54.56 96 GLU A CA 1
ATOM 715 C C . GLU A 1 96 ? 43.244 -3.203 -33.409 1.00 54.56 96 GLU A C 1
ATOM 717 O O . GLU A 1 96 ? 42.591 -4.167 -33.014 1.00 54.56 96 GLU A O 1
ATOM 722 N N . SER A 1 97 ? 44.550 -3.325 -33.673 1.00 54.09 97 SER A N 1
ATOM 723 C CA . SER A 1 97 ? 45.233 -4.632 -33.666 1.00 54.09 97 SER A CA 1
ATOM 724 C C . SER A 1 97 ? 45.784 -5.043 -32.293 1.00 54.09 97 SER A C 1
ATOM 726 O O . SER A 1 97 ? 45.950 -6.231 -32.027 1.00 54.09 97 SER A O 1
ATOM 728 N N . ALA A 1 98 ? 46.065 -4.088 -31.400 1.00 54.03 98 ALA A N 1
ATOM 729 C CA . ALA A 1 98 ? 46.755 -4.369 -30.134 1.00 54.03 98 ALA A CA 1
ATOM 730 C C . ALA A 1 98 ? 45.807 -4.722 -28.967 1.00 54.03 98 ALA A C 1
ATOM 732 O O . ALA A 1 98 ? 46.205 -5.375 -27.999 1.00 54.03 98 ALA A O 1
ATOM 733 N N . THR A 1 99 ? 44.533 -4.335 -29.044 1.00 52.72 99 THR A N 1
ATOM 734 C CA . THR A 1 99 ? 43.559 -4.533 -27.956 1.00 52.72 99 THR A CA 1
ATOM 735 C C . THR A 1 99 ? 42.822 -5.872 -28.019 1.00 52.72 99 THR A C 1
ATOM 737 O O . THR A 1 99 ? 42.389 -6.359 -26.975 1.00 52.72 99 THR A O 1
ATOM 740 N N . LEU A 1 100 ? 42.758 -6.532 -29.182 1.00 53.22 100 LEU A N 1
ATOM 741 C CA . LEU A 1 100 ? 42.138 -7.860 -29.307 1.00 53.22 100 LEU A CA 1
ATOM 742 C C . LEU A 1 100 ? 43.045 -9.013 -28.843 1.00 53.22 100 LEU A C 1
ATOM 744 O O . LEU A 1 100 ? 42.538 -10.014 -28.344 1.00 53.22 100 LEU A O 1
ATOM 748 N N . GLN A 1 101 ? 44.375 -8.881 -28.916 1.00 52.38 101 GLN A N 1
ATOM 749 C CA . GLN A 1 101 ? 45.287 -9.930 -28.425 1.00 52.38 101 GLN A CA 1
ATOM 750 C C . GLN A 1 101 ? 45.390 -9.977 -26.895 1.00 52.38 101 GLN A C 1
ATOM 752 O O . GLN A 1 101 ? 45.556 -11.052 -26.322 1.00 52.38 101 GLN A O 1
ATOM 757 N N . THR A 1 102 ? 45.218 -8.843 -26.213 1.00 55.09 102 THR A N 1
ATOM 758 C CA . THR A 1 102 ? 45.367 -8.782 -24.749 1.00 55.09 102 THR A CA 1
ATOM 759 C C . THR A 1 102 ? 44.130 -9.311 -24.003 1.00 55.09 102 THR A C 1
ATOM 761 O O . THR A 1 102 ? 44.247 -9.758 -22.865 1.00 55.09 102 THR A O 1
ATOM 764 N N . GLN A 1 103 ? 42.949 -9.339 -24.636 1.00 54.72 103 GLN A N 1
ATOM 765 C CA . GLN A 1 103 ? 41.727 -9.869 -24.006 1.00 54.72 103 GLN A CA 1
ATOM 766 C C . GLN A 1 103 ? 41.575 -11.394 -24.118 1.00 54.72 103 GLN A C 1
ATOM 768 O O . GLN A 1 103 ? 40.886 -11.990 -23.296 1.00 54.72 103 GLN A O 1
ATOM 773 N N . ILE A 1 104 ? 42.257 -12.052 -25.062 1.00 56.59 104 ILE A N 1
ATOM 774 C CA . ILE A 1 104 ? 42.223 -13.522 -25.172 1.00 56.59 104 ILE A CA 1
ATOM 775 C C . ILE A 1 104 ? 43.106 -14.180 -24.092 1.00 56.59 104 ILE A C 1
ATOM 777 O O . ILE A 1 104 ? 42.801 -15.279 -23.637 1.00 56.59 104 ILE A O 1
ATOM 781 N N . ALA A 1 105 ? 44.132 -13.484 -23.591 1.00 53.88 105 ALA A N 1
ATOM 782 C CA . ALA A 1 105 ? 45.028 -13.993 -22.547 1.00 53.88 105 ALA A CA 1
ATOM 783 C C . ALA A 1 105 ? 44.457 -13.929 -21.110 1.00 53.88 105 ALA A C 1
ATOM 785 O O . ALA A 1 105 ? 45.073 -14.460 -20.193 1.00 53.88 105 ALA A O 1
ATOM 786 N N . GLN A 1 106 ? 43.297 -13.29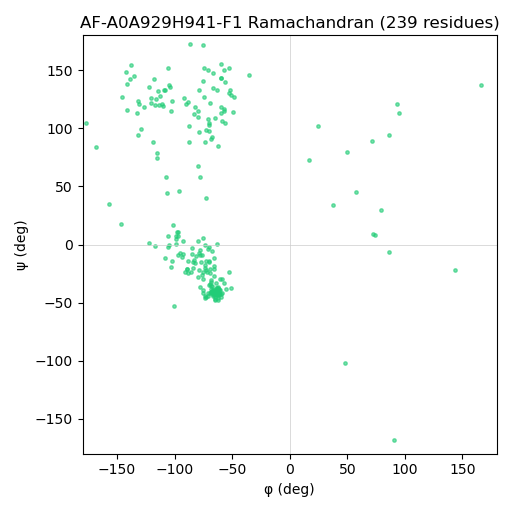6 -20.884 1.00 54.41 106 GLN A N 1
ATOM 787 C CA . GLN A 1 106 ? 42.669 -13.203 -19.549 1.00 54.41 106 GLN A CA 1
ATOM 788 C C . GLN A 1 106 ? 41.443 -14.113 -19.364 1.00 54.41 106 GLN A C 1
ATOM 790 O O . GLN A 1 106 ? 40.781 -14.057 -18.331 1.00 54.41 106 GLN A O 1
ATOM 795 N N . LEU A 1 107 ? 41.159 -14.984 -20.337 1.00 54.75 107 LEU A N 1
ATOM 796 C CA . LEU A 1 107 ? 40.128 -16.025 -20.242 1.00 54.75 107 LEU A CA 1
ATOM 797 C C . LEU A 1 107 ? 40.689 -17.399 -19.832 1.00 54.75 107 LEU A C 1
ATOM 799 O O . LEU A 1 107 ? 39.958 -18.387 -19.867 1.00 54.75 107 LEU A O 1
ATOM 803 N N . GLU A 1 108 ? 41.948 -17.484 -19.391 1.00 51.41 108 GLU A N 1
ATOM 804 C CA . GLU A 1 108 ? 42.436 -18.675 -18.691 1.00 51.41 108 GLU A CA 1
ATOM 805 C C . GLU A 1 108 ? 41.842 -18.726 -17.277 1.00 51.41 108 GLU A C 1
ATOM 807 O O . GLU A 1 108 ? 42.283 -18.064 -16.337 1.00 51.41 108 GLU A O 1
ATOM 812 N N . LEU A 1 109 ? 40.779 -19.525 -17.158 1.00 61.19 109 LEU A N 1
ATOM 813 C CA . LEU A 1 109 ? 40.169 -19.949 -15.906 1.00 61.19 109 LEU A CA 1
ATOM 814 C C . LEU A 1 109 ? 41.244 -20.456 -14.924 1.00 61.19 109 LEU A C 1
ATOM 816 O O . LEU A 1 109 ? 41.938 -21.426 -15.245 1.00 61.19 109 LEU A O 1
ATOM 820 N N . PRO A 1 110 ? 41.317 -19.950 -13.679 1.00 52.22 110 PRO A N 1
ATOM 821 C CA . PRO A 1 110 ? 41.974 -20.694 -12.622 1.00 52.22 110 PRO A CA 1
ATOM 822 C C . PRO A 1 110 ? 41.104 -21.906 -12.272 1.00 52.22 110 PRO A C 1
ATOM 824 O O . PRO A 1 110 ? 40.097 -21.808 -11.568 1.00 52.22 110 PRO A O 1
ATOM 827 N N . ALA A 1 111 ? 41.522 -23.076 -12.753 1.00 55.88 111 ALA A N 1
ATOM 828 C CA . ALA A 1 111 ? 41.140 -24.363 -12.196 1.00 55.88 111 ALA A CA 1
ATOM 829 C C . ALA A 1 111 ? 41.646 -24.445 -10.744 1.00 55.88 111 ALA A C 1
ATOM 831 O O . ALA A 1 111 ? 42.730 -24.949 -10.468 1.00 55.88 111 ALA A O 1
ATOM 832 N N . SER A 1 112 ? 40.867 -23.919 -9.799 1.00 52.84 112 SER A N 1
ATOM 833 C CA . SER A 1 112 ? 41.067 -24.150 -8.369 1.00 52.84 112 SER A CA 1
ATOM 834 C C . SER A 1 112 ? 39.873 -24.922 -7.828 1.00 52.84 112 SER A C 1
ATOM 836 O O . SER A 1 112 ? 38.943 -24.385 -7.228 1.00 52.84 112 SER A O 1
ATOM 838 N N . ALA A 1 113 ? 39.901 -26.226 -8.094 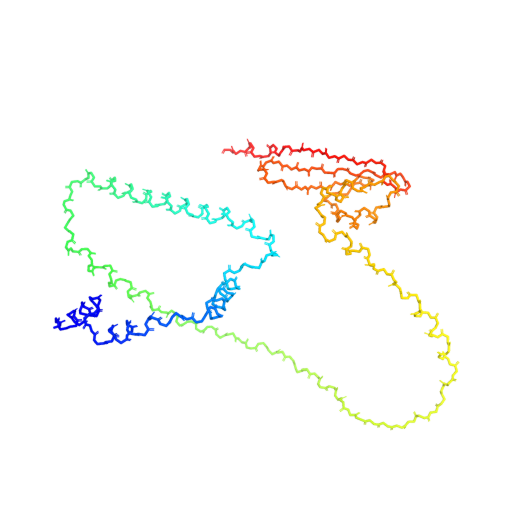1.00 53.91 113 ALA A N 1
ATOM 839 C CA . ALA A 1 113 ? 39.110 -27.204 -7.376 1.00 53.91 113 ALA A CA 1
ATOM 840 C C . ALA A 1 113 ? 39.640 -27.283 -5.938 1.00 53.91 113 ALA A C 1
ATOM 842 O O . ALA A 1 113 ? 40.572 -28.028 -5.640 1.00 53.91 113 ALA A O 1
ATOM 843 N N . LYS A 1 114 ? 39.051 -26.498 -5.032 1.00 52.50 114 LYS A N 1
ATOM 844 C CA . LYS A 1 114 ? 39.167 -26.759 -3.599 1.00 52.50 114 LYS A CA 1
ATOM 845 C C . LYS A 1 114 ? 38.042 -27.717 -3.231 1.00 52.50 114 LYS A C 1
ATOM 847 O O . LYS A 1 114 ? 36.878 -27.329 -3.173 1.00 52.50 114 LYS A O 1
ATOM 852 N N . ALA A 1 115 ? 38.420 -28.981 -3.075 1.00 51.75 115 ALA A N 1
ATOM 853 C CA . ALA A 1 115 ? 37.578 -30.052 -2.576 1.00 51.75 115 ALA A CA 1
ATOM 854 C C . ALA A 1 115 ? 36.877 -29.603 -1.286 1.00 51.75 115 ALA A C 1
ATOM 856 O O . ALA A 1 115 ? 37.521 -29.342 -0.271 1.00 51.75 115 ALA A O 1
ATOM 857 N N . VAL A 1 116 ? 35.555 -29.479 -1.357 1.00 58.44 116 VAL A N 1
ATOM 858 C CA . VAL A 1 116 ? 34.693 -29.400 -0.183 1.00 58.44 116 VAL A CA 1
ATOM 859 C C . VAL A 1 116 ? 34.459 -30.840 0.250 1.00 58.44 116 VAL A C 1
ATOM 861 O O . VAL A 1 116 ? 33.855 -31.624 -0.482 1.00 58.44 116 VAL A O 1
ATOM 864 N N . GLU A 1 117 ? 35.008 -31.190 1.411 1.00 53.31 117 GLU A N 1
ATOM 865 C CA . GLU A 1 117 ? 34.721 -32.438 2.109 1.00 53.31 117 GLU A CA 1
ATOM 866 C C . GLU A 1 117 ? 33.202 -32.613 2.280 1.00 53.31 117 GLU A C 1
ATOM 868 O O . GLU A 1 117 ? 32.526 -31.697 2.764 1.00 53.31 117 GLU A O 1
ATOM 873 N N . PRO A 1 118 ? 32.638 -33.779 1.925 1.00 52.81 118 PRO A N 1
ATOM 874 C CA . PRO A 1 118 ? 31.274 -34.111 2.287 1.00 52.81 118 PRO A CA 1
ATOM 875 C C . PRO A 1 118 ? 31.213 -34.358 3.797 1.00 52.81 118 PRO A C 1
ATOM 877 O O . PRO A 1 118 ? 31.653 -35.389 4.304 1.00 52.81 118 PRO A O 1
ATOM 880 N N . SER A 1 119 ? 30.658 -33.382 4.513 1.00 55.25 119 SER A N 1
ATOM 881 C CA . SER A 1 119 ? 30.259 -33.518 5.908 1.00 55.25 119 SER A CA 1
ATOM 882 C C . SER A 1 119 ? 29.226 -34.640 6.023 1.00 55.25 119 SER A C 1
ATOM 884 O O . SER A 1 119 ? 28.119 -34.555 5.486 1.00 55.25 119 SER A O 1
ATOM 886 N N . ALA A 1 120 ? 29.640 -35.714 6.692 1.00 53.97 120 ALA A N 1
ATOM 887 C CA . ALA A 1 120 ? 28.825 -36.856 7.055 1.00 53.97 120 ALA A CA 1
ATOM 888 C C . ALA A 1 120 ? 27.610 -36.392 7.872 1.00 53.97 120 ALA A C 1
ATOM 890 O O . ALA A 1 120 ? 27.728 -36.047 9.044 1.00 53.97 120 ALA A O 1
ATOM 891 N N . SER A 1 121 ? 26.442 -36.382 7.232 1.00 51.19 121 SER A N 1
ATOM 892 C CA . SER A 1 121 ? 25.161 -36.339 7.928 1.00 51.19 121 SER A CA 1
ATOM 893 C C . SER A 1 121 ? 24.681 -37.767 8.151 1.00 51.19 121 SER A C 1
ATOM 895 O O . SER A 1 121 ? 24.640 -38.587 7.234 1.00 51.19 121 SER A O 1
ATOM 897 N N . GLU A 1 122 ? 24.390 -38.028 9.415 1.00 51.94 122 GLU A N 1
ATOM 898 C CA . GLU A 1 122 ? 23.984 -39.286 10.021 1.00 51.94 122 GLU A CA 1
ATOM 899 C C . GLU A 1 122 ? 22.782 -39.961 9.334 1.00 51.94 122 GLU A C 1
ATOM 901 O O . GLU A 1 122 ? 21.909 -39.291 8.772 1.00 51.94 122 GLU A O 1
ATOM 906 N N . PRO A 1 123 ? 22.696 -41.301 9.409 1.00 55.09 123 PRO A N 1
ATOM 907 C CA . PRO A 1 123 ? 21.578 -42.054 8.869 1.00 55.09 123 PRO A CA 1
ATOM 908 C C . PRO A 1 123 ? 20.306 -41.795 9.682 1.00 55.09 123 PRO A C 1
ATOM 910 O O . PRO A 1 123 ? 20.228 -42.073 10.878 1.00 55.09 123 PRO A O 1
ATOM 913 N N . ALA A 1 124 ? 19.280 -41.310 8.986 1.00 49.50 124 ALA A N 1
ATOM 914 C CA . ALA A 1 124 ? 17.917 -41.271 9.476 1.00 49.50 124 ALA A CA 1
ATOM 915 C C . ALA A 1 124 ? 17.459 -42.687 9.851 1.00 49.50 124 ALA A C 1
ATOM 917 O O . ALA A 1 124 ? 17.359 -43.584 9.010 1.00 49.50 124 ALA A O 1
ATOM 918 N N . THR A 1 125 ? 17.172 -42.868 11.136 1.00 51.78 125 THR A N 1
ATOM 919 C CA . THR A 1 125 ? 16.568 -44.066 11.701 1.00 51.78 125 THR A CA 1
ATOM 920 C C . THR A 1 125 ? 15.214 -44.317 11.046 1.00 51.78 125 THR A C 1
ATOM 922 O O . THR A 1 125 ? 14.219 -43.643 11.316 1.00 51.78 125 THR A O 1
ATOM 925 N N . VAL A 1 126 ? 15.195 -45.330 10.187 1.00 55.19 126 VAL A N 1
ATOM 926 C CA . VAL A 1 126 ? 14.012 -46.067 9.757 1.00 55.19 126 VAL A CA 1
ATOM 927 C C . VAL A 1 126 ? 13.339 -46.624 11.010 1.00 55.19 126 VAL A C 1
ATOM 929 O O . VAL A 1 126 ? 13.914 -47.464 11.697 1.00 55.19 126 VAL A O 1
ATOM 932 N N . ARG A 1 127 ? 12.124 -46.165 11.325 1.00 51.59 127 ARG A N 1
ATOM 933 C CA . ARG A 1 127 ? 11.267 -46.830 12.311 1.00 51.59 127 ARG A CA 1
ATOM 934 C C . ARG A 1 127 ? 9.985 -47.288 11.634 1.00 51.59 127 ARG A C 1
ATOM 936 O O . ARG A 1 127 ? 9.013 -46.551 11.517 1.00 51.59 127 ARG A O 1
ATOM 943 N N . GLU A 1 128 ? 10.111 -48.500 11.103 1.00 44.59 128 GLU A N 1
ATOM 944 C CA . GLU A 1 128 ? 9.122 -49.578 11.083 1.00 44.59 128 GLU A CA 1
ATOM 945 C C . GLU A 1 128 ? 7.650 -49.171 11.191 1.00 44.59 128 GLU A C 1
ATOM 947 O O . GLU A 1 128 ? 7.086 -48.978 12.267 1.00 44.59 128 GLU A O 1
ATOM 952 N N . GLN A 1 129 ? 6.999 -49.198 10.032 1.00 54.97 129 GLN A N 1
ATOM 953 C CA . GLN A 1 129 ? 5.671 -49.778 9.937 1.00 54.97 129 GLN A CA 1
ATOM 954 C C . GLN A 1 129 ? 5.812 -51.301 9.855 1.00 54.97 129 GLN A C 1
ATOM 956 O O . GLN A 1 129 ? 6.199 -51.834 8.816 1.00 54.97 129 GLN A O 1
ATOM 961 N N . THR A 1 130 ? 5.425 -52.002 10.915 1.00 48.16 130 THR A N 1
ATOM 962 C CA . THR A 1 130 ? 4.937 -53.379 10.819 1.00 48.16 130 THR A CA 1
ATOM 963 C C . THR A 1 130 ? 3.626 -53.509 11.585 1.00 48.16 130 THR A C 1
ATOM 965 O O . THR A 1 130 ? 3.477 -53.201 12.762 1.00 48.16 130 THR A O 1
ATOM 968 N N . LEU A 1 131 ? 2.648 -53.908 10.786 1.00 52.25 131 LEU A N 1
ATOM 969 C CA . LEU A 1 131 ? 1.311 -54.390 11.061 1.00 52.25 131 LEU A CA 1
ATOM 970 C C . LEU A 1 131 ? 1.122 -55.246 12.332 1.00 52.25 131 LEU A C 1
ATOM 972 O O . LEU A 1 131 ? 1.877 -56.172 12.597 1.00 52.25 131 LEU A O 1
ATOM 976 N N . ALA A 1 132 ? -0.073 -55.052 12.902 1.00 44.88 132 ALA A N 1
ATOM 977 C CA . ALA A 1 132 ? -1.036 -56.092 13.285 1.00 44.88 132 ALA A CA 1
ATOM 978 C C . ALA A 1 132 ? -1.051 -56.644 14.734 1.00 44.88 132 ALA A C 1
ATOM 980 O O . ALA A 1 132 ? -0.271 -57.501 15.119 1.00 44.88 132 ALA A O 1
ATOM 981 N N . LYS A 1 133 ? -2.184 -56.323 15.388 1.00 47.38 133 LYS A N 1
ATOM 982 C CA . LYS A 1 133 ? -3.241 -57.281 15.787 1.00 47.38 133 LYS A CA 1
ATOM 983 C C . LYS A 1 133 ? -3.175 -57.896 17.199 1.00 47.38 133 LYS A C 1
ATOM 985 O O . LYS A 1 133 ? -2.323 -58.707 17.516 1.00 47.38 133 LYS A O 1
ATOM 990 N N . ALA A 1 134 ? -4.277 -57.614 17.910 1.00 45.34 134 ALA A N 1
ATOM 991 C CA . ALA A 1 134 ? -4.965 -58.416 18.930 1.00 45.34 134 ALA A CA 1
ATOM 992 C C . ALA A 1 134 ? -4.510 -58.337 20.401 1.00 45.34 134 ALA A C 1
ATOM 994 O O . ALA A 1 134 ? -3.699 -59.130 20.855 1.00 45.34 134 ALA A O 1
ATOM 995 N N . ALA A 1 135 ? -5.183 -57.454 21.151 1.00 45.25 135 ALA A N 1
ATOM 996 C CA . ALA A 1 135 ? -5.864 -57.708 22.437 1.00 45.25 135 ALA A CA 1
ATOM 997 C C . ALA A 1 135 ? -6.540 -56.371 22.830 1.00 45.25 135 ALA A C 1
ATOM 999 O O . ALA A 1 135 ? -5.847 -55.387 23.040 1.00 45.25 135 ALA A O 1
ATOM 1000 N N . ALA A 1 136 ? -7.851 -56.130 22.734 1.00 47.88 136 ALA A N 1
ATOM 1001 C CA . ALA A 1 136 ? -8.990 -56.830 23.327 1.00 47.88 136 ALA A CA 1
ATOM 1002 C C . ALA A 1 136 ? -8.825 -57.068 24.837 1.00 47.88 136 ALA A C 1
ATOM 1004 O O . ALA A 1 136 ? -8.461 -58.165 25.240 1.00 47.88 136 ALA A O 1
ATOM 1005 N N . ALA A 1 137 ? -9.092 -56.039 25.650 1.00 51.34 137 ALA A N 1
ATOM 1006 C CA . ALA A 1 137 ? -10.129 -56.052 26.693 1.00 51.34 137 ALA A CA 1
ATOM 1007 C C . ALA A 1 137 ? -9.954 -54.872 27.670 1.00 51.34 137 ALA A C 1
ATOM 1009 O O . ALA A 1 137 ? -8.852 -54.617 28.138 1.00 51.34 137 ALA A O 1
ATOM 1010 N N . ALA A 1 138 ? -11.085 -54.245 28.009 1.00 52.75 138 ALA A N 1
ATOM 1011 C CA . ALA A 1 138 ? -11.310 -53.351 29.149 1.00 52.75 138 ALA A CA 1
ATOM 1012 C C . ALA A 1 138 ? -10.663 -51.952 29.107 1.00 52.75 138 ALA A C 1
ATOM 1014 O O . ALA A 1 138 ? -9.589 -51.757 29.655 1.00 52.75 138 ALA A O 1
ATOM 1015 N N . ASP A 1 139 ? -11.378 -50.968 28.540 1.00 47.34 139 ASP A N 1
ATOM 1016 C CA . ASP A 1 139 ? -11.797 -49.776 29.306 1.00 47.34 139 ASP A CA 1
ATOM 1017 C C . ASP A 1 139 ? -12.838 -48.956 28.509 1.00 47.34 139 ASP A C 1
ATOM 1019 O O . ASP A 1 139 ? -12.524 -48.035 27.753 1.00 47.34 139 ASP A O 1
ATOM 1023 N N . GLU A 1 140 ? -14.110 -49.346 28.606 1.00 49.91 140 GLU A N 1
ATOM 1024 C CA . GLU A 1 140 ? -15.229 -48.750 27.860 1.00 49.91 140 GLU A CA 1
ATOM 1025 C C . GLU A 1 140 ? -16.115 -47.886 28.773 1.00 49.91 140 GLU A C 1
ATOM 1027 O O . GLU A 1 140 ? -17.337 -47.983 28.726 1.00 49.91 140 GLU A O 1
ATOM 1032 N N . GLN A 1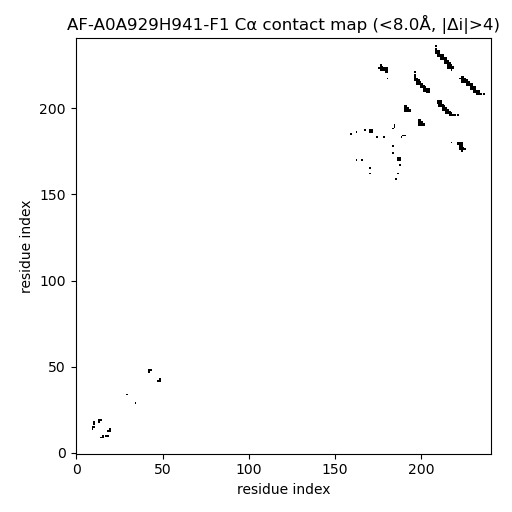 141 ? -15.528 -47.047 29.642 1.00 51.34 141 GLN A N 1
ATOM 1033 C CA . GLN A 1 141 ? -16.333 -46.128 30.470 1.00 51.34 141 GLN A CA 1
ATOM 1034 C C . GLN A 1 141 ? -15.718 -44.757 30.817 1.00 51.34 141 GLN A C 1
ATOM 1036 O O . GLN A 1 141 ? -16.249 -44.058 31.675 1.00 51.34 141 GLN A O 1
ATOM 1041 N N . ALA A 1 142 ? -14.687 -44.288 30.099 1.00 46.25 142 ALA A N 1
ATOM 1042 C CA . ALA A 1 142 ? -14.113 -42.944 30.320 1.00 46.25 142 ALA A CA 1
ATOM 1043 C C . ALA A 1 142 ? -14.223 -41.957 29.131 1.00 46.25 142 ALA A C 1
ATOM 1045 O O . ALA A 1 142 ? -13.838 -40.796 29.254 1.00 46.25 142 ALA A O 1
ATOM 1046 N N . VAL A 1 143 ? -14.786 -42.355 27.981 1.00 49.22 143 VAL A N 1
ATOM 1047 C CA . VAL A 1 143 ? -14.756 -41.526 26.746 1.00 49.22 143 VAL A CA 1
ATOM 1048 C C . VAL A 1 143 ? -16.055 -40.730 26.495 1.00 49.22 143 VAL A C 1
ATOM 1050 O O . VAL A 1 143 ? -16.141 -39.936 25.558 1.00 49.22 143 VAL A O 1
ATOM 1053 N N . ALA A 1 144 ? -17.062 -40.834 27.369 1.00 48.34 144 ALA A N 1
ATOM 1054 C CA . ALA A 1 144 ? -18.332 -40.113 27.203 1.00 48.34 144 ALA A CA 1
ATOM 1055 C C . ALA A 1 144 ? -18.314 -38.634 27.661 1.00 48.34 144 ALA A C 1
ATOM 1057 O O . ALA A 1 144 ? -19.245 -37.895 27.347 1.00 48.34 144 ALA A O 1
ATOM 1058 N N . VAL A 1 145 ? -17.260 -38.157 28.340 1.00 52.94 145 VAL A N 1
ATOM 1059 C CA . VAL A 1 145 ? -17.176 -36.752 28.813 1.00 52.94 145 VAL A CA 1
ATOM 1060 C C . VAL A 1 145 ? -16.260 -35.873 27.940 1.00 52.94 145 VAL A C 1
ATOM 1062 O O . VAL A 1 145 ? -16.374 -34.651 27.959 1.00 52.94 145 VAL A O 1
ATOM 1065 N N . ALA A 1 146 ? -15.433 -36.454 27.064 1.00 51.78 146 ALA A N 1
ATOM 1066 C CA . ALA A 1 146 ? -14.463 -35.699 26.255 1.00 51.78 146 ALA A CA 1
ATOM 1067 C C . ALA A 1 146 ? -14.961 -35.259 24.858 1.00 51.78 146 ALA A C 1
ATOM 1069 O O . ALA A 1 146 ? -14.207 -34.656 24.099 1.00 51.78 146 ALA A O 1
ATOM 1070 N N . ARG A 1 147 ? -16.224 -35.531 24.491 1.00 52.22 147 ARG A N 1
ATOM 1071 C CA . ARG A 1 147 ? -16.814 -35.095 23.202 1.00 52.22 147 ARG A CA 1
ATOM 1072 C C . ARG A 1 147 ? -17.792 -33.921 23.307 1.00 52.22 147 ARG A C 1
ATOM 1074 O O . ARG A 1 147 ? -18.273 -33.446 22.283 1.00 52.22 147 ARG A O 1
ATOM 1081 N N . LYS A 1 148 ? -18.044 -33.397 24.513 1.00 51.00 148 LYS A N 1
ATOM 1082 C CA . LYS A 1 148 ? -18.943 -32.246 24.743 1.00 51.00 148 LYS A CA 1
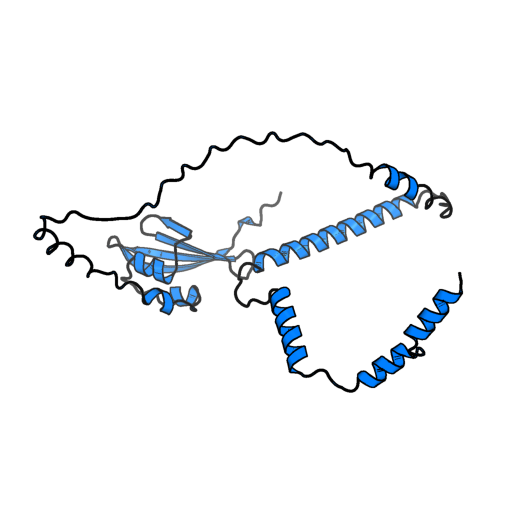ATOM 1083 C C . LYS A 1 148 ? -18.212 -30.913 24.970 1.00 51.00 148 LYS A C 1
ATOM 1085 O O . LYS A 1 148 ? -18.812 -29.956 25.440 1.00 51.00 148 LYS A O 1
ATOM 1090 N N . SER A 1 149 ? -16.933 -30.831 24.610 1.00 50.19 149 SER A N 1
ATOM 1091 C CA . SER A 1 149 ? -16.120 -29.605 24.700 1.00 50.19 149 SER A CA 1
ATOM 1092 C C . SER A 1 149 ? -15.508 -29.160 23.363 1.00 50.19 149 SER A C 1
ATOM 1094 O O . SER A 1 149 ? -14.877 -28.111 23.307 1.00 50.19 149 SER A O 1
ATOM 1096 N N . LEU A 1 150 ? -15.769 -29.876 22.261 1.00 49.38 150 LEU A N 1
ATOM 1097 C CA . LEU A 1 150 ? -15.369 -29.479 20.899 1.00 49.38 150 LEU A CA 1
ATOM 1098 C C . LEU A 1 150 ? -16.483 -28.783 20.093 1.00 49.38 150 LEU A C 1
ATOM 1100 O O . LEU A 1 150 ? -16.325 -28.561 18.901 1.00 49.38 150 LEU A O 1
ATOM 1104 N N . ALA A 1 151 ? -17.598 -28.401 20.724 1.00 47.81 151 ALA A N 1
ATOM 1105 C CA . ALA A 1 151 ? -18.687 -27.656 20.076 1.00 47.81 151 ALA A CA 1
ATOM 1106 C C . ALA A 1 151 ? -18.649 -26.137 20.343 1.00 47.81 151 ALA A C 1
ATOM 1108 O O . ALA A 1 151 ? -19.551 -25.418 19.928 1.00 47.81 151 ALA A O 1
ATOM 1109 N N . ALA A 1 152 ? -17.593 -25.629 20.984 1.00 53.41 152 ALA A N 1
ATOM 1110 C CA . ALA A 1 152 ? -17.253 -24.205 20.975 1.00 53.41 152 ALA A CA 1
ATOM 1111 C C . ALA A 1 152 ? -16.199 -23.930 19.887 1.00 53.41 152 ALA A C 1
ATOM 1113 O O . ALA A 1 152 ? -15.185 -23.273 20.114 1.00 53.41 152 ALA A O 1
ATOM 1114 N N . VAL A 1 153 ? -16.419 -24.486 18.691 1.00 52.06 153 VAL A N 1
ATOM 1115 C CA . VAL A 1 153 ? -15.689 -24.108 17.478 1.00 52.06 153 VAL A CA 1
ATOM 1116 C C . VAL A 1 153 ? -16.132 -22.697 17.130 1.00 52.06 153 VAL A C 1
ATOM 1118 O O . VAL A 1 153 ? -17.153 -22.482 16.489 1.00 52.06 153 VAL A O 1
ATOM 1121 N N . SER A 1 154 ? -15.385 -21.741 17.675 1.00 50.41 154 SER A N 1
ATOM 1122 C CA . SER A 1 154 ? -14.852 -20.570 16.983 1.00 50.41 154 SER A CA 1
ATOM 1123 C C . SER A 1 154 ? -15.532 -20.262 15.638 1.00 50.41 154 SER A C 1
ATOM 1125 O O . SER A 1 154 ? -14.973 -20.454 14.561 1.00 50.41 154 SER A O 1
ATOM 1127 N N . THR A 1 155 ? -16.761 -19.757 15.695 1.00 46.56 155 THR A N 1
ATOM 1128 C CA . THR A 1 155 ? -17.394 -19.033 14.591 1.00 46.56 155 THR A CA 1
ATOM 1129 C C . THR A 1 155 ? -16.868 -17.600 14.596 1.00 46.56 155 THR A C 1
ATOM 1131 O O . THR A 1 155 ? -17.587 -16.657 14.912 1.00 46.56 155 THR A O 1
ATOM 1134 N N . GLU A 1 156 ? -15.588 -17.418 14.291 1.00 53.69 156 GLU A N 1
ATOM 1135 C CA . GLU A 1 156 ? -14.977 -16.108 14.069 1.00 53.69 156 GLU A CA 1
ATOM 1136 C C . GLU A 1 156 ? -13.892 -16.272 12.986 1.00 53.69 156 GLU A C 1
ATOM 1138 O O . GLU A 1 156 ? -13.043 -17.144 13.162 1.00 53.69 156 GLU A O 1
ATOM 1143 N N . PRO A 1 157 ? -13.845 -15.494 11.871 1.00 53.56 157 PRO A N 1
ATOM 1144 C CA . PRO A 1 157 ? -14.631 -14.305 11.512 1.00 53.56 157 PRO A CA 1
ATOM 1145 C C . PRO A 1 157 ? -15.031 -14.222 10.013 1.00 53.56 157 PRO A C 1
ATOM 1147 O O . PRO A 1 157 ? -14.205 -13.917 9.149 1.00 53.56 157 PRO A O 1
ATOM 1150 N N . ALA A 1 158 ? -16.328 -14.275 9.696 1.00 52.69 158 ALA A N 1
ATOM 1151 C CA . ALA A 1 158 ? -16.835 -13.775 8.404 1.00 52.69 158 ALA A CA 1
ATOM 1152 C C . ALA A 1 158 ? -16.672 -12.240 8.251 1.00 52.69 158 ALA A C 1
ATOM 1154 O O . ALA A 1 158 ? -16.792 -11.688 7.159 1.00 52.69 158 ALA A O 1
ATOM 1155 N N . ALA A 1 159 ? -16.337 -11.533 9.337 1.00 57.50 159 ALA A N 1
ATOM 1156 C CA . ALA A 1 159 ? -16.158 -10.083 9.347 1.00 57.50 159 ALA A CA 1
ATOM 1157 C C . ALA A 1 159 ? -14.862 -9.595 8.666 1.00 57.50 159 ALA A C 1
ATOM 1159 O O . ALA A 1 159 ? -14.782 -8.421 8.307 1.00 57.50 159 ALA A O 1
ATOM 1160 N N . LYS A 1 160 ? -13.856 -10.461 8.444 1.00 59.88 160 LYS A N 1
ATOM 1161 C CA . LYS A 1 160 ? -12.608 -10.051 7.765 1.00 59.88 160 LYS A CA 1
ATOM 1162 C C . LYS A 1 160 ? -12.789 -9.792 6.264 1.00 59.88 160 LYS A C 1
ATOM 1164 O O . LYS A 1 160 ? -12.028 -9.013 5.699 1.00 59.88 160 LYS A O 1
ATOM 1169 N N . SER A 1 161 ? -13.803 -10.378 5.626 1.00 60.31 161 SER A N 1
ATOM 1170 C CA . SER A 1 161 ? -14.010 -10.219 4.178 1.00 60.31 161 SER A CA 1
ATOM 1171 C C . SER A 1 161 ? -14.817 -8.973 3.807 1.00 60.31 161 SER A C 1
ATOM 1173 O O . SER A 1 161 ? -14.644 -8.444 2.715 1.00 60.31 161 SER A O 1
ATOM 1175 N N . ALA A 1 162 ? -15.643 -8.435 4.712 1.00 68.06 162 ALA A N 1
ATOM 1176 C CA . ALA A 1 162 ? -16.493 -7.276 4.410 1.00 68.06 162 ALA A CA 1
ATOM 1177 C C . ALA A 1 162 ? -15.712 -5.955 4.230 1.00 68.06 162 ALA A C 1
ATOM 1179 O O . ALA A 1 162 ? -16.247 -4.975 3.711 1.00 68.06 162 ALA A O 1
ATOM 1180 N N . THR A 1 163 ? -14.447 -5.905 4.654 1.00 72.44 163 THR A N 1
ATOM 1181 C CA . THR A 1 163 ? -13.557 -4.744 4.480 1.00 72.44 163 THR A CA 1
ATOM 1182 C C . THR A 1 163 ? -12.498 -4.941 3.395 1.00 72.44 163 THR A C 1
ATOM 1184 O O . THR A 1 163 ? -11.756 -3.998 3.101 1.00 72.44 163 THR A O 1
ATOM 1187 N N . ALA A 1 164 ? -12.450 -6.118 2.763 1.00 78.75 164 ALA A N 1
ATOM 1188 C CA . ALA A 1 164 ? -11.540 -6.433 1.668 1.00 78.75 164 ALA A CA 1
ATOM 1189 C C . ALA A 1 164 ? -11.994 -5.715 0.386 1.00 78.75 164 ALA A C 1
ATOM 1191 O O . ALA A 1 164 ? -12.792 -6.220 -0.391 1.00 78.75 164 ALA A O 1
ATOM 1192 N N . GLY A 1 165 ? -11.522 -4.486 0.196 1.00 88.12 165 GLY A N 1
ATOM 1193 C CA . GLY A 1 165 ? -11.844 -3.660 -0.973 1.00 88.12 165 GLY A CA 1
ATOM 1194 C C . GLY A 1 165 ? -11.977 -2.179 -0.641 1.00 88.12 165 GLY A C 1
ATOM 1195 O O . GLY A 1 165 ? -11.771 -1.334 -1.506 1.00 88.12 165 GLY A O 1
ATOM 1196 N N . LEU A 1 166 ? -12.236 -1.851 0.627 1.00 92.12 166 LEU A N 1
ATOM 1197 C CA . LEU A 1 166 ? -12.304 -0.464 1.074 1.00 92.12 166 LEU A CA 1
ATOM 1198 C C . LEU A 1 166 ? -10.902 0.110 1.272 1.00 92.12 166 LEU A C 1
ATOM 1200 O O . LEU A 1 166 ? -10.033 -0.469 1.942 1.00 92.12 166 LEU A O 1
ATOM 1204 N N . SER A 1 167 ? -10.704 1.312 0.744 1.00 92.81 167 SER A N 1
ATOM 1205 C CA . SER A 1 167 ? -9.497 2.087 0.998 1.00 92.81 167 SER A CA 1
ATOM 1206 C C . SER A 1 167 ? -9.346 2.369 2.499 1.00 92.81 167 SER A C 1
ATOM 1208 O O . SER A 1 167 ? -10.311 2.392 3.264 1.00 92.81 167 SER A O 1
ATOM 1210 N N . PHE A 1 168 ? -8.113 2.601 2.956 1.00 94.31 168 PHE A N 1
ATOM 1211 C CA . PHE A 1 168 ? -7.859 2.921 4.367 1.00 94.31 168 PHE A CA 1
ATOM 1212 C C . PHE A 1 168 ? -8.672 4.139 4.842 1.00 94.31 168 PHE A C 1
ATOM 1214 O O . PHE A 1 168 ? -9.193 4.138 5.950 1.00 94.31 168 PHE A O 1
ATOM 1221 N N . A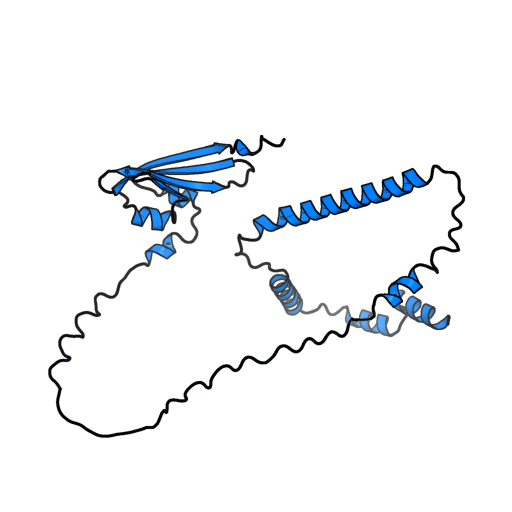SN A 1 169 ? -8.829 5.153 3.984 1.00 94.31 169 ASN A N 1
ATOM 1222 C CA . ASN A 1 169 ? -9.583 6.366 4.299 1.00 94.31 169 ASN A CA 1
ATOM 1223 C C . ASN A 1 169 ? -11.081 6.069 4.487 1.00 94.31 169 ASN A C 1
ATOM 1225 O O . ASN A 1 169 ? -11.697 6.562 5.425 1.00 94.31 169 ASN A O 1
ATOM 1229 N N . GLU A 1 170 ? -11.664 5.199 3.663 1.00 95.62 170 GLU A N 1
ATOM 1230 C CA . GLU A 1 170 ? -13.056 4.768 3.843 1.00 95.62 170 GLU A CA 1
ATOM 1231 C C . GLU A 1 170 ? -13.244 3.960 5.128 1.00 95.62 170 GLU A C 1
ATOM 1233 O O . GLU A 1 170 ? -14.216 4.181 5.849 1.00 95.62 170 GLU A O 1
ATOM 1238 N N . ARG A 1 171 ? -12.296 3.073 5.459 1.00 95.69 171 ARG A N 1
ATOM 1239 C CA . ARG A 1 171 ? -12.313 2.322 6.726 1.00 95.69 171 ARG A CA 1
ATOM 1240 C C . ARG A 1 171 ? -12.184 3.258 7.931 1.00 95.69 171 ARG A C 1
ATOM 1242 O O . ARG A 1 171 ? -12.910 3.091 8.905 1.00 95.69 171 ARG A O 1
ATOM 1249 N N . PHE A 1 172 ? -11.357 4.296 7.827 1.00 96.12 172 PHE A N 1
ATOM 1250 C CA . PHE A 1 172 ? -11.215 5.340 8.845 1.00 96.12 172 PHE A CA 1
ATOM 1251 C C . PHE A 1 172 ? -12.489 6.181 9.019 1.00 96.12 172 PHE A C 1
ATOM 1253 O O . PHE A 1 172 ? -12.901 6.454 10.141 1.00 96.12 172 PHE A O 1
ATOM 1260 N N . LYS A 1 173 ? -13.183 6.531 7.930 1.00 96.12 173 LYS A N 1
ATOM 1261 C CA . LYS A 1 173 ? -14.476 7.244 7.990 1.00 96.12 173 LYS A CA 1
ATOM 1262 C C . LYS A 1 173 ? -15.603 6.424 8.630 1.00 96.12 173 LYS A C 1
ATOM 1264 O O . LYS A 1 173 ? -16.596 6.998 9.072 1.00 96.12 173 LYS A O 1
ATOM 1269 N N . ARG A 1 174 ? -15.467 5.094 8.668 1.00 95.62 174 ARG A N 1
ATOM 1270 C CA . ARG A 1 174 ? -16.419 4.176 9.314 1.00 95.62 174 ARG A CA 1
ATOM 1271 C C . ARG A 1 174 ? -16.184 4.003 10.812 1.00 95.62 174 ARG A C 1
ATOM 1273 O O . ARG A 1 174 ? -16.972 3.312 11.453 1.00 95.62 174 ARG A O 1
ATOM 1280 N N . LEU A 1 175 ? -15.143 4.618 11.375 1.00 96.75 175 LEU A N 1
ATOM 1281 C CA . LEU A 1 175 ? -14.963 4.636 12.819 1.00 96.75 175 LEU A CA 1
ATOM 1282 C C . LEU A 1 175 ? -16.162 5.309 13.503 1.00 96.75 175 LEU A C 1
ATOM 1284 O O . LEU A 1 175 ? -16.769 6.259 12.994 1.00 96.75 175 LEU A O 1
ATOM 1288 N N . ARG A 1 176 ? -16.519 4.760 14.660 1.00 96.81 176 ARG A N 1
ATOM 1289 C CA . ARG A 1 176 ? -17.585 5.224 15.545 1.00 96.81 176 ARG A CA 1
ATOM 1290 C C . ARG A 1 176 ? -17.049 5.209 16.970 1.00 96.81 176 ARG A C 1
ATOM 1292 O O . ARG A 1 176 ? -16.252 4.333 17.309 1.00 96.81 176 ARG A O 1
ATOM 1299 N N . SER A 1 177 ? -17.475 6.163 17.789 1.00 96.88 177 SER A N 1
ATOM 1300 C CA . SER A 1 177 ? -17.169 6.135 19.220 1.00 96.88 177 SER A CA 1
ATOM 1301 C C . SER A 1 177 ? -17.672 4.831 19.851 1.00 96.88 177 SER A C 1
ATOM 1303 O O . SER A 1 177 ? -18.619 4.218 19.354 1.00 96.88 177 SER A O 1
ATOM 1305 N N . GLY A 1 178 ? -17.003 4.366 20.907 1.00 95.94 178 GLY A N 1
ATOM 1306 C CA . GLY A 1 178 ? -17.350 3.104 21.577 1.00 95.94 178 GLY A CA 1
ATOM 1307 C C . GLY A 1 178 ? -16.715 1.845 20.968 1.00 95.94 178 GLY A C 1
ATOM 1308 O O . GLY A 1 178 ? -16.821 0.764 21.542 1.00 95.94 178 GLY A O 1
ATOM 1309 N N . LEU A 1 179 ? -16.022 1.943 19.824 1.00 97.06 179 LEU A N 1
ATOM 1310 C CA . LEU A 1 179 ? -15.313 0.794 19.245 1.00 97.06 179 LEU A CA 1
ATOM 1311 C C . LEU A 1 179 ? -14.145 0.350 20.133 1.00 97.06 179 LEU A C 1
ATOM 1313 O O . LEU A 1 179 ? -13.322 1.164 20.556 1.00 97.06 179 LEU A O 1
ATOM 1317 N N . LYS A 1 180 ? -14.019 -0.961 20.351 1.00 97.38 180 LYS A N 1
ATOM 1318 C CA . LYS A 1 180 ? -12.891 -1.539 21.097 1.00 97.38 180 LYS A CA 1
ATOM 1319 C C . LYS A 1 180 ? -11.606 -1.525 20.250 1.00 97.38 180 LYS A C 1
ATOM 1321 O O . LYS A 1 180 ? -11.686 -1.671 19.028 1.00 97.38 180 LYS A O 1
ATOM 1326 N N . PRO A 1 181 ? -10.408 -1.458 20.862 1.00 96.75 181 PRO A N 1
ATOM 1327 C CA . PRO A 1 181 ? -9.128 -1.503 20.159 1.00 96.75 181 PRO A CA 1
ATOM 1328 C C . PRO A 1 181 ? -8.988 -2.674 19.182 1.00 96.75 181 PRO A C 1
ATOM 1330 O O . PRO A 1 181 ? -8.446 -2.502 18.095 1.00 96.75 181 PRO A O 1
ATOM 1333 N N . SER A 1 182 ? -9.519 -3.852 19.526 1.00 95.06 182 SER A N 1
ATOM 1334 C CA . SER A 1 182 ? -9.519 -5.021 18.638 1.00 95.06 182 SER A CA 1
ATOM 1335 C C . SER A 1 182 ? -10.341 -4.788 17.368 1.00 95.06 182 SER A C 1
ATOM 1337 O O . SER A 1 182 ? -9.890 -5.117 16.276 1.00 95.06 182 SER A O 1
ATOM 1339 N N . GLN A 1 183 ? -11.510 -4.157 17.480 1.00 95.38 183 GLN A N 1
ATOM 1340 C CA . GLN A 1 183 ? -12.354 -3.821 16.330 1.00 95.38 183 GLN A CA 1
ATOM 1341 C C . GLN A 1 183 ? -11.693 -2.756 15.453 1.00 95.38 183 GLN A C 1
ATOM 1343 O O . GLN A 1 183 ? -11.710 -2.867 14.228 1.00 95.38 183 GLN A O 1
ATOM 1348 N N . VAL A 1 184 ? -11.053 -1.757 16.069 1.00 96.56 184 VAL A N 1
ATOM 1349 C CA . VAL A 1 184 ? -10.268 -0.755 15.336 1.00 96.56 184 VAL A CA 1
ATOM 1350 C C . VAL A 1 184 ? -9.105 -1.417 14.591 1.00 96.56 184 VAL A C 1
ATOM 1352 O O . VAL A 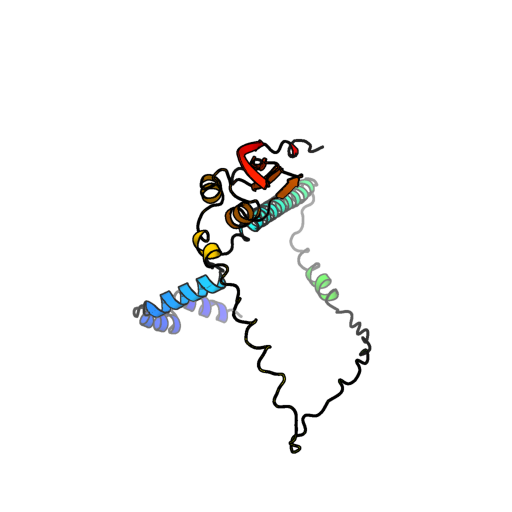1 184 ? -8.896 -1.104 13.421 1.00 96.56 184 VAL A O 1
ATOM 1355 N N . ALA A 1 185 ? -8.403 -2.370 15.212 1.00 95.00 185 ALA A N 1
ATOM 1356 C CA . ALA A 1 185 ? -7.327 -3.123 14.567 1.00 95.00 185 ALA A CA 1
ATOM 1357 C C . ALA A 1 185 ? -7.831 -3.982 13.394 1.00 95.00 185 ALA A C 1
ATOM 1359 O O . ALA A 1 185 ? -7.181 -4.053 12.356 1.00 95.00 185 ALA A O 1
ATOM 1360 N N . VAL A 1 186 ? -9.019 -4.585 13.504 1.00 93.75 186 VAL A N 1
ATOM 1361 C CA . VAL A 1 186 ? -9.646 -5.312 12.384 1.00 93.75 186 VAL A CA 1
ATOM 1362 C C . VAL A 1 186 ? -10.003 -4.364 11.233 1.00 93.75 186 VAL A C 1
ATOM 1364 O O . VAL A 1 186 ? -9.821 -4.710 10.065 1.00 93.75 186 VAL A O 1
ATOM 1367 N N . LEU A 1 187 ? -10.481 -3.154 11.537 1.00 94.50 187 LEU A N 1
ATOM 1368 C CA . LEU A 1 187 ? -10.857 -2.168 10.522 1.00 94.50 187 LEU A CA 1
ATOM 1369 C C . LEU A 1 187 ? -9.643 -1.524 9.846 1.00 94.50 187 LEU A C 1
ATOM 1371 O O . LEU A 1 187 ? -9.627 -1.393 8.623 1.00 94.50 187 LEU A O 1
ATOM 1375 N N . LEU A 1 188 ? -8.632 -1.103 10.603 1.00 95.69 188 LEU A N 1
ATOM 1376 C CA . LEU A 1 188 ? -7.519 -0.292 10.094 1.00 95.69 188 LEU A CA 1
ATOM 1377 C C . LEU A 1 188 ? -6.222 -1.081 9.876 1.00 95.69 188 LEU A C 1
ATOM 1379 O O . LEU A 1 188 ? -5.381 -0.653 9.080 1.00 95.69 188 LEU A O 1
ATOM 1383 N N . GLY A 1 189 ? -6.086 -2.245 10.506 1.00 94.75 189 GLY A N 1
ATOM 1384 C CA . GLY A 1 189 ? -4.829 -2.976 10.651 1.00 94.75 189 GLY A CA 1
ATOM 1385 C C . GLY A 1 189 ? -4.087 -2.582 11.928 1.00 94.75 189 GLY A C 1
ATOM 1386 O O . GLY A 1 189 ? -4.632 -1.903 12.798 1.00 94.75 189 GLY A O 1
ATOM 1387 N N . GLU A 1 190 ? -2.829 -2.998 12.040 1.00 95.50 190 GLU A N 1
ATOM 1388 C CA . GLU A 1 190 ? -1.989 -2.617 13.176 1.00 95.50 190 GLU A CA 1
ATOM 1389 C C . GLU A 1 190 ? -1.495 -1.163 13.064 1.00 95.50 190 GLU A C 1
ATOM 1391 O O . GLU A 1 190 ? -1.182 -0.697 11.959 1.00 95.50 190 GLU A O 1
ATOM 1396 N N . PRO A 1 191 ? -1.442 -0.417 14.184 1.00 97.12 191 PRO A N 1
ATOM 1397 C CA . PRO A 1 191 ? -0.932 0.948 14.197 1.00 97.12 191 PRO A CA 1
ATOM 1398 C C . PRO A 1 191 ? 0.585 0.987 14.009 1.00 97.12 191 PRO A C 1
ATOM 1400 O O . PRO A 1 191 ? 1.309 0.098 14.444 1.00 97.12 191 PRO A O 1
ATOM 1403 N N . SER A 1 192 ? 1.080 2.072 13.414 1.00 95.81 192 SER A N 1
ATOM 1404 C CA . SER A 1 192 ? 2.519 2.317 13.252 1.00 95.81 192 SER A CA 1
ATOM 1405 C C . SER A 1 192 ? 3.197 2.623 14.589 1.00 95.81 192 SER A C 1
ATOM 1407 O O . SER A 1 192 ? 4.353 2.265 14.795 1.00 95.81 192 SER A O 1
ATOM 1409 N N . ARG A 1 193 ? 2.489 3.305 15.498 1.00 96.06 193 ARG A N 1
ATOM 1410 C CA . ARG A 1 193 ? 2.921 3.531 16.882 1.00 96.06 193 ARG A CA 1
ATOM 1411 C C . ARG A 1 193 ? 1.750 3.371 17.837 1.00 96.06 193 ARG A C 1
ATOM 1413 O O . ARG A 1 193 ? 0.636 3.808 17.547 1.00 96.06 193 ARG A O 1
ATOM 1420 N N . LYS A 1 194 ? 2.033 2.785 18.996 1.00 96.81 194 LYS A N 1
ATOM 1421 C CA . LYS A 1 194 ? 1.078 2.562 20.078 1.00 96.81 194 LYS A CA 1
ATOM 1422 C C . LYS A 1 194 ? 1.653 3.157 21.362 1.00 96.81 194 LYS A C 1
ATOM 1424 O O . LYS A 1 194 ? 2.723 2.740 21.789 1.00 96.81 194 LYS A O 1
ATOM 1429 N N . GLN A 1 195 ? 0.969 4.141 21.933 1.00 95.06 195 GLN A N 1
ATOM 1430 C CA . GLN A 1 195 ? 1.334 4.804 23.187 1.00 95.06 195 GLN A CA 1
ATOM 1431 C C . GLN A 1 195 ? 0.114 4.794 24.098 1.00 95.06 195 GLN A C 1
ATOM 1433 O O . GLN A 1 195 ? -0.790 5.593 23.894 1.00 95.06 195 GLN A O 1
ATOM 1438 N N . ASP A 1 196 ? 0.056 3.867 25.051 1.00 93.50 196 ASP A N 1
ATOM 1439 C CA . ASP A 1 196 ? -1.067 3.691 25.980 1.00 93.50 196 ASP A CA 1
ATOM 1440 C C . ASP A 1 196 ? -2.436 3.667 25.273 1.00 93.50 196 ASP A C 1
ATOM 1442 O O . ASP A 1 196 ? -2.813 2.672 24.641 1.00 93.50 196 ASP A O 1
ATOM 1446 N N . ALA A 1 197 ? -3.160 4.786 25.346 1.00 96.25 197 ALA A N 1
ATOM 1447 C CA . ALA A 1 197 ? -4.472 5.002 24.757 1.00 96.25 197 ALA A CA 1
ATOM 1448 C C . ALA A 1 197 ? -4.439 5.765 23.419 1.00 96.25 197 ALA A C 1
ATOM 1450 O O . ALA A 1 197 ? -5.489 6.072 22.873 1.00 96.25 197 ALA A O 1
ATOM 1451 N N . LEU A 1 198 ? -3.271 6.078 22.862 1.00 97.50 198 LEU A N 1
ATOM 1452 C CA . LEU A 1 198 ? -3.102 6.761 21.583 1.00 97.50 198 LEU A CA 1
ATOM 1453 C C . LEU A 1 198 ? -2.462 5.828 20.555 1.00 97.50 198 LEU A C 1
ATOM 1455 O O . LEU A 1 198 ? -1.347 5.330 20.721 1.00 97.50 198 LEU A O 1
ATOM 1459 N N . TRP A 1 199 ? -3.177 5.590 19.464 1.00 97.81 199 TRP A N 1
ATOM 1460 C CA . TRP A 1 199 ? -2.690 4.833 18.319 1.00 97.81 199 TRP A CA 1
ATOM 1461 C C . TRP A 1 199 ? -2.474 5.777 17.145 1.00 97.81 199 TRP A C 1
ATOM 1463 O O . TRP A 1 199 ? -3.334 6.598 16.819 1.00 97.81 199 TRP A O 1
ATOM 1473 N N . VAL A 1 200 ? -1.320 5.643 16.499 1.00 97.69 200 VAL A N 1
ATOM 1474 C CA . VAL A 1 200 ? -0.923 6.472 15.363 1.00 97.69 200 VAL A CA 1
ATOM 1475 C C . VAL A 1 200 ? -0.688 5.582 14.154 1.00 97.69 200 VAL A C 1
ATOM 1477 O O . VAL A 1 200 ? 0.106 4.642 14.202 1.00 97.69 200 VAL A O 1
ATOM 1480 N N . TYR A 1 201 ? -1.355 5.905 13.053 1.00 97.25 201 TYR A N 1
ATOM 1481 C CA . TYR A 1 201 ? -1.165 5.265 11.759 1.00 97.25 201 TYR A CA 1
ATOM 1482 C C . TYR A 1 201 ? -0.548 6.267 10.797 1.00 97.25 201 TYR A C 1
ATOM 1484 O O . TYR A 1 201 ? -1.086 7.357 10.607 1.00 97.25 201 TYR A O 1
ATOM 1492 N N . GLN A 1 202 ? 0.550 5.887 10.155 1.00 95.75 202 GLN A N 1
ATOM 1493 C CA . GLN A 1 202 ? 1.185 6.702 9.127 1.00 95.75 202 GLN A CA 1
ATOM 1494 C C . GLN A 1 202 ? 0.957 6.080 7.753 1.00 95.75 202 GLN A C 1
ATOM 1496 O O . GLN A 1 202 ? 1.106 4.872 7.551 1.00 95.75 202 GLN A O 1
ATOM 1501 N N . ARG A 1 203 ? 0.561 6.910 6.791 1.00 94.38 203 ARG A N 1
ATOM 1502 C CA . ARG A 1 203 ? 0.401 6.510 5.394 1.00 94.38 203 ARG A CA 1
ATOM 1503 C C . ARG A 1 203 ? 1.091 7.521 4.497 1.00 94.38 203 ARG A C 1
ATOM 1505 O O . ARG A 1 203 ? 0.742 8.698 4.496 1.00 94.38 203 ARG A O 1
ATOM 1512 N N . LEU A 1 204 ? 2.018 7.022 3.690 1.00 91.06 204 LEU A N 1
ATOM 1513 C CA . LEU A 1 204 ? 2.639 7.786 2.619 1.00 91.06 204 LEU A CA 1
ATOM 1514 C C . LEU A 1 204 ? 1.572 8.170 1.592 1.00 91.06 204 LEU A C 1
ATOM 1516 O O . LEU A 1 204 ? 0.752 7.335 1.185 1.00 91.06 204 LEU A O 1
ATOM 1520 N N . THR A 1 205 ? 1.565 9.434 1.186 1.00 90.81 205 THR A N 1
ATOM 1521 C CA . THR A 1 205 ? 0.714 9.876 0.080 1.00 90.81 205 THR A CA 1
ATOM 1522 C C . THR A 1 205 ? 1.417 9.676 -1.257 1.00 90.81 205 THR A C 1
ATOM 1524 O O . THR A 1 205 ? 2.588 9.311 -1.324 1.00 90.81 205 THR A O 1
ATOM 1527 N N . ARG A 1 206 ? 0.683 9.889 -2.356 1.00 87.94 206 ARG A N 1
ATOM 1528 C CA . ARG A 1 206 ? 1.297 9.938 -3.692 1.00 87.94 206 ARG A CA 1
ATOM 1529 C C . ARG A 1 206 ? 2.169 11.180 -3.875 1.00 87.94 206 ARG A C 1
ATOM 1531 O O . ARG A 1 206 ? 3.019 11.178 -4.756 1.00 87.94 206 ARG A O 1
ATOM 1538 N N . THR A 1 207 ? 1.937 12.217 -3.075 1.00 85.94 207 THR A N 1
ATOM 1539 C CA . THR A 1 207 ? 2.708 13.451 -3.124 1.00 85.94 207 THR A CA 1
ATOM 1540 C C . THR A 1 207 ? 3.987 13.246 -2.312 1.00 85.94 207 THR A C 1
ATOM 1542 O O . THR A 1 207 ? 3.897 12.970 -1.112 1.00 85.94 207 THR A O 1
ATOM 1545 N N . PRO A 1 208 ? 5.174 13.343 -2.931 1.00 84.56 208 PRO A N 1
ATOM 1546 C CA . PRO A 1 208 ? 6.431 13.174 -2.212 1.00 84.56 208 PRO A CA 1
ATOM 1547 C C . PRO A 1 208 ? 6.555 14.211 -1.087 1.00 84.56 208 PRO A C 1
ATOM 1549 O O . PRO A 1 208 ? 6.090 15.343 -1.219 1.00 84.56 208 PRO A O 1
ATOM 1552 N N . GLY A 1 209 ? 7.146 13.800 0.039 1.00 86.44 209 GLY A N 1
ATOM 1553 C CA . GLY A 1 209 ? 7.325 14.652 1.222 1.00 86.44 209 GLY A CA 1
ATOM 1554 C C . GLY A 1 209 ? 6.054 14.912 2.038 1.00 86.44 209 GLY A C 1
ATOM 1555 O O . GLY A 1 209 ? 6.075 15.741 2.948 1.00 86.44 209 GLY A O 1
ATOM 1556 N N . ARG A 1 210 ? 4.937 14.235 1.728 1.00 90.56 210 ARG A N 1
ATOM 1557 C CA . ARG A 1 210 ? 3.698 14.343 2.505 1.00 90.56 210 ARG A CA 1
ATOM 1558 C C . ARG A 1 210 ? 3.264 13.002 3.074 1.00 90.56 210 ARG A C 1
ATOM 1560 O O . ARG A 1 210 ? 2.946 12.062 2.330 1.00 90.56 210 ARG A O 1
ATOM 1567 N N . THR A 1 211 ? 3.138 12.969 4.393 1.00 93.75 211 THR A N 1
ATOM 1568 C CA . THR A 1 211 ? 2.662 11.815 5.149 1.00 93.75 211 THR A CA 1
ATOM 1569 C C . THR A 1 211 ? 1.334 12.156 5.820 1.00 93.75 211 THR A C 1
ATOM 1571 O O . THR A 1 211 ? 1.166 13.204 6.440 1.00 93.75 211 THR A O 1
ATOM 1574 N N . LEU A 1 212 ? 0.343 11.274 5.680 1.00 96.00 212 LEU A N 1
ATOM 1575 C CA . LEU A 1 212 ? -0.906 11.375 6.430 1.00 96.00 212 LEU A CA 1
ATOM 1576 C C . LEU A 1 212 ? -0.761 10.610 7.736 1.00 96.00 212 LEU A C 1
ATOM 1578 O O . LEU A 1 212 ? -0.533 9.399 7.735 1.00 96.00 212 LEU A O 1
ATOM 1582 N N . GLU A 1 213 ? -0.945 11.326 8.832 1.00 96.88 213 GLU A N 1
ATOM 1583 C CA . GLU A 1 213 ? -0.979 10.786 10.177 1.00 96.88 213 GLU A CA 1
ATOM 1584 C C . GLU A 1 213 ? -2.436 10.696 10.639 1.00 96.88 213 GLU A C 1
ATOM 1586 O O . GLU A 1 213 ? -3.177 11.681 10.637 1.00 96.88 213 GLU A O 1
ATOM 1591 N N . TYR A 1 214 ? -2.864 9.501 11.028 1.00 97.75 214 TYR A N 1
ATOM 1592 C CA . TYR A 1 214 ? -4.179 9.260 11.603 1.00 97.75 214 TYR A CA 1
ATOM 1593 C C . TYR A 1 214 ? -3.992 8.917 13.071 1.00 97.75 214 TYR A C 1
ATOM 1595 O O . TYR A 1 214 ? -3.330 7.931 13.401 1.00 97.75 214 TYR A O 1
ATOM 1603 N N . ARG A 1 215 ? -4.564 9.737 13.945 1.00 98.00 215 ARG A N 1
ATOM 1604 C CA . ARG A 1 215 ? -4.512 9.560 15.393 1.00 98.00 215 ARG A CA 1
ATOM 1605 C C . ARG A 1 215 ? -5.844 9.029 15.871 1.00 98.00 215 ARG A C 1
ATOM 1607 O O . ARG A 1 215 ? -6.889 9.506 15.444 1.00 98.00 215 ARG A O 1
ATOM 1614 N N . VAL A 1 216 ? -5.790 8.039 16.742 1.00 97.94 216 VAL A N 1
ATOM 1615 C CA . VAL A 1 216 ? -6.949 7.350 17.299 1.00 97.94 216 VAL A CA 1
ATOM 1616 C C . VAL A 1 216 ? -6.721 7.278 18.803 1.00 97.94 216 VAL A C 1
ATOM 1618 O O . VAL A 1 216 ? -5.775 6.625 19.237 1.00 97.94 216 VAL A O 1
ATOM 1621 N N . SER A 1 217 ? -7.535 7.979 19.587 1.00 97.44 217 SER A N 1
ATOM 1622 C CA . SER A 1 217 ? -7.446 7.990 21.045 1.00 97.44 217 SER A CA 1
ATOM 1623 C C . SER A 1 217 ? -8.563 7.157 21.669 1.00 97.44 217 SER A C 1
ATOM 1625 O O . SER A 1 217 ? -9.726 7.203 21.259 1.00 97.44 217 SER A O 1
ATOM 1627 N N . PHE A 1 218 ? -8.203 6.380 22.677 1.00 97.69 218 PHE A N 1
ATOM 1628 C CA . PHE A 1 218 ? -9.099 5.538 23.446 1.00 97.69 218 PHE A CA 1
ATOM 1629 C C . PHE A 1 218 ? -9.346 6.168 24.824 1.00 97.69 218 PHE A C 1
ATOM 1631 O O . PHE A 1 218 ? -8.515 6.908 25.348 1.00 97.69 218 PHE A O 1
ATOM 1638 N N . SER A 1 219 ? -10.508 5.902 25.408 1.00 96.75 219 SER A N 1
ATOM 1639 C CA . SER A 1 219 ? -10.806 6.203 26.807 1.00 96.75 219 SER A CA 1
ATOM 1640 C C . SER A 1 219 ? -10.122 5.199 27.746 1.00 96.75 219 SER A C 1
ATOM 1642 O O . SER A 1 219 ? -9.605 4.169 27.305 1.00 96.75 219 SER A O 1
ATOM 1644 N N . GLU A 1 220 ? -10.172 5.452 29.056 1.00 94.94 220 GLU A N 1
ATOM 1645 C CA . GLU A 1 220 ? -9.698 4.511 30.086 1.00 94.94 220 GLU A CA 1
ATOM 1646 C C . GLU A 1 220 ? -10.424 3.156 30.028 1.00 94.94 220 GLU A C 1
ATOM 1648 O O . GLU A 1 220 ? -9.827 2.111 30.282 1.00 94.94 220 GLU A O 1
ATOM 1653 N N . LEU A 1 221 ? -11.686 3.158 29.582 1.00 94.00 221 LEU A N 1
ATOM 1654 C CA . LEU A 1 221 ? -12.490 1.952 29.349 1.00 94.00 221 LEU A CA 1
ATOM 1655 C C . LEU A 1 221 ? -12.091 1.192 28.074 1.00 94.00 221 LEU A C 1
ATOM 1657 O O . LEU A 1 221 ? -12.732 0.206 27.715 1.00 94.00 221 LEU A O 1
ATOM 1661 N N . LYS A 1 222 ? -11.018 1.617 27.393 1.00 94.31 222 LYS A N 1
ATOM 1662 C CA . LYS A 1 222 ? -10.554 1.056 26.118 1.00 94.31 222 LYS A CA 1
ATOM 1663 C C . LYS A 1 222 ? -11.639 1.136 25.047 1.00 94.31 222 LYS A C 1
ATOM 1665 O O . LYS A 1 222 ? -11.858 0.184 24.303 1.00 94.31 222 LYS A O 1
ATOM 1670 N N . GLU A 1 223 ? -12.297 2.282 24.953 1.00 96.75 223 GLU A N 1
ATOM 1671 C CA . GLU A 1 223 ? -13.273 2.572 23.906 1.00 96.75 223 GLU A CA 1
ATOM 1672 C C . GLU A 1 223 ? -12.799 3.745 23.060 1.00 96.75 223 GLU A C 1
ATOM 1674 O O . GLU A 1 223 ? -12.201 4.686 23.576 1.00 96.75 223 GLU A O 1
ATOM 1679 N N . LEU A 1 224 ? -13.045 3.699 21.752 1.00 97.06 224 LEU A N 1
ATOM 1680 C CA . LEU A 1 224 ? -12.673 4.780 20.851 1.00 97.06 224 LEU A CA 1
ATOM 1681 C C . LEU A 1 224 ? -13.370 6.080 21.276 1.00 97.06 224 LEU A C 1
ATOM 1683 O O . LEU A 1 224 ? -14.601 6.149 21.263 1.00 97.06 224 LEU A O 1
ATOM 1687 N N . LYS A 1 225 ? -12.579 7.098 21.629 1.00 97.19 225 LYS A N 1
ATOM 1688 C CA . LYS A 1 225 ? -13.060 8.409 22.079 1.00 97.19 225 LYS A CA 1
ATOM 1689 C C . LYS A 1 225 ? -12.991 9.434 20.955 1.00 97.19 225 LYS A C 1
ATOM 1691 O O . LYS A 1 225 ? -13.996 10.060 20.639 1.00 97.19 225 LYS A O 1
ATOM 1696 N N . GLU A 1 226 ? -11.822 9.579 20.338 1.00 97.44 226 GLU A N 1
ATOM 1697 C CA . GLU A 1 226 ? -11.580 10.578 19.299 1.00 97.44 226 GLU A CA 1
ATOM 1698 C C . GLU A 1 226 ? -10.682 10.005 18.202 1.00 97.44 226 GLU A C 1
ATOM 1700 O O . GLU A 1 226 ? -9.821 9.157 18.443 1.00 97.44 226 GLU A O 1
ATOM 1705 N N . TRP A 1 227 ? -10.872 10.467 16.971 1.00 97.81 227 TRP A N 1
ATOM 1706 C CA . TRP A 1 227 ? -9.958 10.173 15.879 1.00 97.81 227 TRP A CA 1
ATOM 1707 C C . TRP A 1 227 ? -9.794 11.398 14.990 1.00 97.81 227 TRP A C 1
ATOM 1709 O O . TRP A 1 227 ? -10.756 12.091 14.666 1.00 97.81 227 TRP A O 1
ATOM 1719 N N . SER A 1 228 ? -8.563 11.664 14.572 1.00 97.31 228 SER A N 1
ATOM 1720 C CA . SER A 1 228 ? -8.239 12.807 13.729 1.00 97.31 228 SER A CA 1
ATOM 1721 C C . SER A 1 228 ? -7.254 12.422 12.636 1.00 97.31 228 SER A C 1
ATOM 1723 O O . SER A 1 228 ? -6.500 11.453 12.737 1.00 97.31 228 SER A O 1
ATOM 1725 N N . ARG A 1 229 ? -7.297 13.183 11.545 1.00 96.94 229 ARG A N 1
ATOM 1726 C CA . ARG A 1 229 ? -6.381 13.060 10.415 1.00 96.94 229 ARG A CA 1
ATOM 1727 C C . ARG A 1 229 ? -5.590 14.355 10.320 1.00 96.94 229 ARG A C 1
ATOM 1729 O O . ARG A 1 229 ? -6.188 15.420 10.195 1.00 96.94 229 ARG A O 1
ATOM 1736 N N . LYS A 1 230 ? -4.266 14.251 10.323 1.00 96.00 230 LYS A N 1
ATOM 1737 C CA . LYS A 1 230 ? -3.346 15.368 10.124 1.00 96.00 230 LYS A CA 1
ATOM 1738 C C . LYS A 1 230 ? -2.442 15.076 8.933 1.00 96.00 230 LYS A C 1
ATOM 1740 O O . LYS A 1 230 ? -1.949 13.964 8.771 1.00 96.00 230 LYS A O 1
ATOM 1745 N N . GLU A 1 231 ? -2.253 16.068 8.077 1.00 94.00 231 GLU A N 1
ATOM 1746 C CA . GLU A 1 231 ? -1.220 16.023 7.047 1.00 94.00 231 GLU A CA 1
ATOM 1747 C C . GLU A 1 231 ? 0.062 16.588 7.654 1.00 94.00 231 GLU A C 1
ATOM 1749 O O . GLU A 1 231 ? 0.065 17.689 8.208 1.00 94.00 231 GLU A O 1
ATOM 1754 N N . VAL A 1 232 ? 1.122 15.790 7.626 1.00 92.25 232 VAL A N 1
ATOM 1755 C CA . VAL A 1 232 ? 2.439 16.150 8.136 1.00 92.25 232 VAL A CA 1
ATOM 1756 C C . VAL A 1 232 ? 3.351 16.284 6.926 1.00 92.25 232 VAL A C 1
ATOM 1758 O O . VAL A 1 232 ? 3.485 15.348 6.133 1.00 92.25 232 VAL A O 1
ATOM 1761 N N . LEU A 1 233 ? 3.926 17.474 6.750 1.00 88.62 233 LEU A N 1
ATOM 1762 C CA . LEU A 1 233 ? 5.043 17.651 5.833 1.00 88.62 233 LEU A CA 1
ATOM 1763 C C . LEU A 1 233 ? 6.278 17.050 6.499 1.00 88.62 233 LEU A C 1
ATOM 1765 O O . LEU A 1 233 ? 6.589 17.372 7.646 1.00 88.62 233 LEU A O 1
ATOM 1769 N N . ASP A 1 234 ? 6.958 16.161 5.788 1.00 79.62 234 ASP A N 1
ATOM 1770 C CA . ASP A 1 234 ? 8.220 15.611 6.258 1.00 79.62 234 ASP A CA 1
ATOM 1771 C C . ASP A 1 234 ? 9.317 16.650 5.997 1.00 79.62 234 ASP A C 1
ATOM 1773 O O . ASP A 1 234 ? 9.854 16.775 4.900 1.00 79.62 234 ASP A O 1
ATOM 1777 N N . ASN A 1 235 ? 9.650 17.430 7.026 1.00 73.06 235 ASN A N 1
ATOM 1778 C CA . ASN A 1 235 ? 10.674 18.482 6.950 1.00 73.06 235 ASN A CA 1
ATOM 1779 C C . ASN A 1 235 ? 12.106 17.915 6.826 1.00 73.06 235 ASN A C 1
ATOM 1781 O O . ASN A 1 235 ? 13.081 18.667 6.754 1.00 73.06 235 ASN A O 1
ATOM 1785 N N . THR A 1 236 ? 12.252 16.589 6.846 1.00 66.75 236 THR A N 1
ATOM 1786 C CA . THR A 1 236 ? 13.532 15.878 6.941 1.00 66.75 236 THR A CA 1
ATOM 1787 C C . THR A 1 236 ? 14.360 15.934 5.657 1.00 66.75 236 THR A C 1
ATOM 1789 O O . THR A 1 236 ? 15.556 15.670 5.708 1.00 66.75 236 THR A O 1
ATOM 1792 N N . THR A 1 237 ? 13.783 16.338 4.521 1.00 57.72 237 THR A N 1
ATOM 1793 C CA . THR A 1 237 ? 14.511 16.446 3.242 1.00 57.72 237 THR A CA 1
ATOM 1794 C C . THR A 1 237 ? 15.396 17.688 3.094 1.00 57.72 237 THR A C 1
ATOM 1796 O O . THR A 1 237 ? 16.117 17.786 2.106 1.00 57.72 237 THR A O 1
ATOM 1799 N N . THR A 1 238 ? 15.389 18.623 4.048 1.00 55.00 238 THR A N 1
ATOM 1800 C CA . THR A 1 238 ? 16.094 19.916 3.905 1.00 55.00 238 THR A CA 1
ATOM 1801 C C . THR A 1 238 ? 17.478 19.980 4.547 1.00 55.00 238 THR A C 1
ATOM 1803 O O . THR A 1 238 ? 18.067 21.053 4.583 1.00 55.00 238 THR A O 1
ATOM 1806 N N . ASN A 1 239 ? 18.020 18.865 5.044 1.00 51.34 239 ASN A N 1
ATOM 1807 C CA . ASN A 1 239 ? 19.377 18.842 5.591 1.00 51.34 239 ASN A CA 1
ATOM 1808 C C . ASN A 1 239 ? 20.268 17.944 4.730 1.00 51.34 239 ASN A C 1
ATOM 1810 O O . ASN A 1 239 ? 20.550 16.796 5.074 1.00 51.34 239 ASN A O 1
ATOM 1814 N N . LYS A 1 240 ? 20.633 18.454 3.552 1.00 54.38 240 LYS A N 1
ATOM 1815 C CA . LYS A 1 240 ? 21.708 17.890 2.740 1.00 54.38 240 LYS A CA 1
ATOM 1816 C C . LYS A 1 240 ? 22.924 18.812 2.935 1.00 54.38 240 LYS A C 1
ATOM 1818 O O . LYS A 1 240 ? 22.777 19.991 2.612 1.00 54.38 240 LYS A O 1
ATOM 1823 N N . PRO A 1 241 ? 24.023 18.326 3.541 1.00 62.50 241 PRO A N 1
ATOM 1824 C CA . PRO A 1 241 ? 25.250 19.102 3.715 1.00 62.50 241 PRO A CA 1
ATOM 1825 C C . PRO A 1 241 ? 25.912 19.426 2.372 1.00 62.50 241 PRO A C 1
ATOM 1827 O O . PRO A 1 241 ? 25.681 18.665 1.399 1.00 62.50 241 PRO A O 1
#

Solvent-accessible surface area (backbone atoms only — not comparable to full-atom values): 15719 Å² total; per-residue (Å²): 136,70,71,65,58,57,57,49,51,37,45,74,72,45,70,32,70,66,46,47,56,53,59,71,54,60,78,63,69,75,59,69,69,56,57,53,48,51,54,52,49,49,36,62,71,76,56,71,61,98,78,62,90,74,59,78,72,54,61,63,55,58,54,51,52,52,50,53,51,52,52,51,51,52,54,55,52,50,61,54,54,74,62,61,81,68,86,64,90,76,71,80,84,66,67,77,69,65,63,64,63,62,59,64,72,72,68,73,74,82,88,73,86,75,82,76,78,81,78,84,75,79,84,79,81,83,77,79,91,76,85,83,89,90,79,93,80,90,85,93,80,76,72,86,73,74,72,81,72,73,81,78,69,74,90,70,67,84,70,68,61,80,55,70,83,60,50,71,66,59,43,59,69,67,63,56,73,67,40,37,64,69,57,49,34,71,60,73,42,84,60,75,40,79,53,96,48,39,34,32,36,75,42,80,50,94,52,84,61,35,34,39,38,36,42,39,34,38,43,98,85,48,22,31,65,49,72,51,79,44,82,43,72,55,75,76,80,76,77,74,132

Secondary structure (DSS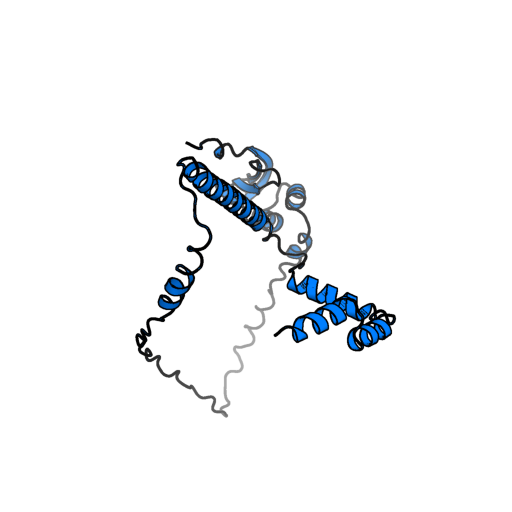P, 8-state):
--HHHHHHHHHHTT-SHHHHHHHHHTTSPPPHHHHHHHHHHHHHHTT--TT-GGGGGTHHHHHHHHHHHHHHHHHHHHHHHTTSSS-----TTSSSSHHHHHHHTT--------------PPPP----------------SSSSSTTSSS-------GGGTTTTT--HHHHHHT--TT--HHHHHHHH-S-SEEETTEEEEEEE-SSTTEEEEEEEEE-TTS-EEEEEEEEEE-GGGG---

Nearest PDB structures (foldseek):
  1wfz-assembly1_A  TM=6.406E-01  e=1.211E+00  Mus musculus
  7p2q-assembly1_C  TM=6.706E-01  e=2.130E+00  Homo sapiens
  7ucz-assembly2_B  TM=5.423E-01  e=2.915E+00  Homo sapiens
  5fdh-assembly1_B  TM=4.292E-01  e=4.247E+00  Serratia marcescens
  6xj3-assembly4_D  TM=3.967E-01  e=5.458E+00  Klebsiella pneumoniae 700603

Mean predicted aligned error: 21.32 Å

Foldseek 3Di:
DPPVVVVVVCVVVLVDPVSVVVVVVVVPPDPVVVVVVVVVVVCVVVPVPVDDPPCPVCVVVVVVVVVVVVVVVVVVVVVVVVVPVPDDPPPPPPPPPPVVVVVVVPPPDPPDPPDDDPDDDDDDDDDDDDDYDDDDDDDDPDPPPVPVPVVPPDPDDPVLVVQVPDDLVRLVVPDDWFDAPVRNCSSNNAAPDDDPQKGWHWDDDPDPQKIKIKIWGADPVRITDDIDIDIDRNPPVPDDD